Protein AF-A0A3D0XD85-F1 (afdb_monomer)

Secondary structure (DSSP, 8-state):
--EEEEE-TTSPPPPHHHHHHHHHT-TT-EEEEEEETTEEEEEEEE-SHHHHHHHHHHHHTTS-SSSS-EEEEE---SSS--SGGGSSPEE--S-HHHHH-SEEEESEEEEEES---S-PPTT--HHHHHHHHTGGGSPTTGGG-HHHHHHHHHHH-SEEEEEETTS-EEEES--EEETTEEESSSTTS-GGGS-EEEEEEEE-SEEEE-TT--EEE--TTSEEE-TT--EEEEETTTTEEEE-TT-EEEETTSSBP---TTT-EEEEEE-

Structure (mmCIF, N/CA/C/O backbone):
data_AF-A0A3D0XD85-F1
#
_entry.id   AF-A0A3D0XD85-F1
#
loop_
_atom_site.group_PDB
_atom_site.id
_atom_site.type_symbol
_atom_site.label_atom_id
_atom_site.label_alt_id
_atom_site.label_comp_id
_atom_site.label_asym_id
_atom_site.label_entity_id
_atom_site.label_seq_id
_atom_site.pdbx_PDB_ins_code
_atom_site.Cartn_x
_atom_site.Cartn_y
_atom_site.Cartn_z
_atom_site.occupancy
_atom_site.B_iso_or_equiv
_atom_site.auth_seq_id
_atom_site.auth_comp_id
_atom_site.auth_asym_id
_atom_site.auth_atom_id
_atom_site.pdbx_PDB_model_num
ATOM 1 N N . MET A 1 1 ? 8.236 3.829 -7.272 1.00 84.56 1 MET A N 1
ATOM 2 C CA . MET A 1 1 ? 6.903 4.108 -6.669 1.00 84.56 1 MET A CA 1
ATOM 3 C C . MET A 1 1 ? 6.771 3.294 -5.391 1.00 84.56 1 MET A C 1
ATOM 5 O O . MET A 1 1 ? 7.327 2.207 -5.374 1.00 84.56 1 MET A O 1
ATOM 9 N N . CYS A 1 2 ? 6.037 3.775 -4.378 1.00 94.69 2 CYS A N 1
ATOM 10 C CA . CYS A 1 2 ? 5.812 3.047 -3.118 1.00 94.69 2 CYS A CA 1
ATOM 11 C C . CYS A 1 2 ? 5.222 1.645 -3.346 1.00 94.69 2 CYS A C 1
ATOM 13 O O . CYS A 1 2 ? 4.691 1.357 -4.418 1.00 94.69 2 CYS A O 1
ATOM 15 N N . ILE A 1 3 ? 5.227 0.788 -2.325 1.00 97.94 3 ILE A N 1
ATOM 16 C CA . ILE A 1 3 ? 4.611 -0.544 -2.395 1.00 97.94 3 ILE A CA 1
ATOM 17 C C . ILE A 1 3 ? 3.576 -0.688 -1.286 1.00 97.94 3 ILE A C 1
ATOM 19 O O . ILE A 1 3 ? 3.898 -0.591 -0.105 1.00 97.94 3 ILE A O 1
ATOM 23 N N . ILE A 1 4 ? 2.326 -0.959 -1.661 1.00 98.75 4 ILE A N 1
ATOM 24 C CA . ILE A 1 4 ? 1.282 -1.439 -0.754 1.00 98.75 4 ILE A CA 1
ATOM 25 C C . ILE A 1 4 ? 1.226 -2.957 -0.870 1.00 98.75 4 ILE A C 1
ATOM 27 O O . ILE A 1 4 ? 1.052 -3.473 -1.973 1.00 98.75 4 ILE A O 1
ATOM 31 N N . VAL A 1 5 ? 1.284 -3.642 0.270 1.00 98.75 5 VAL A N 1
ATOM 32 C CA . VAL A 1 5 ? 1.059 -5.087 0.385 1.00 98.75 5 VAL A CA 1
ATOM 33 C C . VAL A 1 5 ? -0.170 -5.303 1.258 1.00 98.75 5 VAL A C 1
ATOM 35 O O . VAL A 1 5 ? -0.163 -4.954 2.437 1.00 98.75 5 VAL A O 1
ATOM 38 N N . ALA A 1 6 ? -1.245 -5.845 0.697 1.00 98.75 6 ALA A N 1
ATOM 39 C CA . ALA A 1 6 ? -2.523 -5.997 1.379 1.00 98.75 6 ALA A CA 1
ATOM 40 C C . ALA A 1 6 ? -2.955 -7.468 1.426 1.00 98.75 6 ALA A C 1
ATOM 42 O O . ALA A 1 6 ? -3.252 -8.093 0.408 1.00 98.75 6 ALA A O 1
ATOM 43 N N . LYS A 1 7 ? -3.021 -8.007 2.642 1.00 98.19 7 LYS A N 1
ATOM 44 C CA . LYS A 1 7 ? -3.315 -9.406 2.949 1.00 98.19 7 LYS A CA 1
ATOM 45 C C . LYS A 1 7 ? -4.662 -9.521 3.657 1.00 98.19 7 LYS A C 1
ATOM 47 O O . LYS A 1 7 ? -4.934 -8.795 4.615 1.00 98.19 7 LYS A O 1
ATOM 52 N N . ARG A 1 8 ? -5.508 -10.450 3.212 1.00 98.12 8 ARG A N 1
ATOM 53 C CA . ARG A 1 8 ? -6.774 -10.785 3.890 1.00 98.12 8 ARG A CA 1
ATOM 54 C C . ARG A 1 8 ? -6.548 -11.830 4.989 1.00 98.12 8 ARG A C 1
ATOM 56 O O . ARG A 1 8 ? -5.566 -12.567 4.951 1.00 98.12 8 ARG A O 1
ATOM 63 N N . SER A 1 9 ? -7.457 -11.890 5.958 1.00 97.69 9 SER A N 1
ATOM 64 C CA . SER A 1 9 ? -7.583 -13.025 6.884 1.00 97.69 9 SER A CA 1
ATOM 65 C C . SER A 1 9 ? -7.724 -14.353 6.115 1.00 97.69 9 SER A C 1
ATOM 67 O O . SER A 1 9 ? -8.326 -14.375 5.036 1.00 97.69 9 SER A O 1
ATOM 69 N N . GLY A 1 10 ? -7.114 -15.421 6.631 1.00 97.50 10 GLY A N 1
ATOM 70 C CA . GLY A 1 10 ? -7.034 -16.750 6.016 1.00 97.50 10 GLY A CA 1
ATOM 71 C C . GLY A 1 10 ? -5.947 -16.906 4.943 1.00 97.50 10 GLY A C 1
ATOM 72 O O . GLY A 1 10 ? -5.806 -17.982 4.371 1.00 97.50 10 GLY A O 1
ATOM 73 N N . ILE A 1 11 ? -5.183 -15.848 4.644 1.00 97.94 11 ILE A N 1
ATOM 74 C CA . ILE A 1 11 ? -4.045 -15.890 3.711 1.00 97.94 11 ILE A CA 1
ATOM 75 C C . ILE A 1 11 ? -2.740 -15.823 4.520 1.00 97.94 11 ILE A C 1
ATOM 77 O O . ILE A 1 11 ? -2.640 -14.951 5.392 1.00 97.94 11 ILE A O 1
ATOM 81 N N . PRO A 1 12 ? -1.742 -16.689 4.261 1.00 96.69 12 PRO A N 1
ATOM 82 C CA . PRO A 1 12 ? -0.429 -16.595 4.897 1.00 96.69 12 PRO A CA 1
ATOM 83 C C . PRO A 1 12 ? 0.247 -15.239 4.659 1.00 96.69 12 PRO A C 1
ATOM 85 O O . PRO A 1 12 ? -0.050 -14.532 3.694 1.00 96.69 12 PRO A O 1
ATOM 88 N N . MET A 1 13 ? 1.150 -14.850 5.559 1.00 96.62 13 MET A N 1
ATOM 89 C CA . MET A 1 13 ? 1.996 -13.673 5.337 1.00 96.62 13 MET A CA 1
ATOM 90 C C . MET A 1 13 ? 2.880 -13.877 4.096 1.00 96.62 13 MET A C 1
ATOM 92 O O . MET A 1 13 ? 3.285 -15.013 3.850 1.00 96.62 13 MET A O 1
ATOM 96 N N . PRO A 1 14 ? 3.215 -12.809 3.342 1.00 94.75 14 PRO A N 1
ATOM 97 C CA . PRO A 1 14 ? 4.294 -12.894 2.367 1.00 94.75 14 PRO A CA 1
ATOM 98 C C . PRO A 1 14 ? 5.579 -13.350 3.052 1.00 94.75 14 PRO A C 1
ATOM 100 O O . PRO A 1 14 ? 5.820 -13.005 4.216 1.00 94.75 14 PRO A O 1
ATOM 103 N N . ASP A 1 15 ? 6.414 -14.065 2.308 1.00 90.25 15 ASP A N 1
ATOM 104 C CA . ASP A 1 15 ? 7.710 -14.494 2.808 1.00 90.25 15 ASP A CA 1
ATOM 105 C C . ASP A 1 15 ? 8.563 -13.299 3.231 1.00 90.25 15 ASP A C 1
ATOM 107 O O . ASP A 1 15 ? 8.478 -12.191 2.690 1.00 90.25 15 ASP A O 1
ATOM 111 N N . ARG A 1 16 ? 9.436 -13.543 4.211 1.00 90.50 16 ARG A N 1
ATOM 112 C CA . ARG A 1 16 ? 10.372 -12.536 4.717 1.00 90.50 16 ARG A CA 1
ATOM 113 C C . ARG A 1 16 ? 11.190 -11.905 3.588 1.00 90.50 16 ARG A C 1
ATOM 115 O O . ARG A 1 16 ? 11.443 -10.708 3.642 1.00 90.50 16 ARG A O 1
ATOM 122 N N . THR A 1 17 ? 11.592 -12.695 2.593 1.00 89.06 17 THR A N 1
ATOM 123 C CA . THR A 1 17 ? 12.341 -12.238 1.414 1.00 89.06 17 THR A CA 1
ATOM 124 C C . THR A 1 17 ? 11.550 -11.210 0.614 1.00 89.06 17 THR A C 1
ATOM 126 O O . THR A 1 17 ? 12.067 -10.128 0.377 1.00 89.06 17 THR A O 1
ATOM 129 N N . ILE A 1 18 ? 10.273 -11.471 0.317 1.00 93.81 18 ILE A N 1
ATOM 130 C CA . ILE A 1 18 ? 9.382 -10.521 -0.371 1.00 93.81 18 ILE A CA 1
ATOM 131 C C . ILE A 1 18 ? 9.252 -9.221 0.427 1.00 93.81 18 ILE A C 1
ATOM 133 O O . ILE A 1 18 ? 9.348 -8.125 -0.125 1.00 93.81 18 ILE A O 1
ATOM 137 N N . LEU A 1 19 ? 9.037 -9.319 1.742 1.00 95.69 19 LEU A N 1
ATOM 138 C CA . LEU A 1 19 ? 8.929 -8.135 2.599 1.00 95.69 19 LEU A CA 1
ATOM 139 C C . LEU A 1 19 ? 10.241 -7.343 2.649 1.00 95.69 19 LEU A C 1
ATOM 141 O O . LEU A 1 19 ? 10.202 -6.113 2.658 1.00 95.69 19 LEU A O 1
ATOM 145 N N . TYR A 1 20 ? 11.380 -8.037 2.667 1.00 93.06 20 TYR A N 1
ATOM 146 C CA . TYR A 1 20 ? 12.702 -7.424 2.629 1.00 93.06 20 TYR A CA 1
ATOM 147 C C . TYR A 1 20 ? 12.932 -6.700 1.305 1.00 93.06 20 TYR A C 1
ATOM 149 O O . TYR A 1 20 ? 13.253 -5.519 1.321 1.00 93.06 20 TYR A O 1
ATOM 157 N N . THR A 1 21 ? 12.638 -7.342 0.175 1.00 91.69 21 THR A N 1
ATOM 158 C CA . THR A 1 21 ? 12.680 -6.720 -1.153 1.00 91.69 21 THR A CA 1
ATOM 159 C C . THR A 1 21 ? 11.809 -5.473 -1.226 1.00 91.69 21 THR A C 1
ATOM 161 O O . THR A 1 21 ? 12.246 -4.439 -1.729 1.00 91.69 21 THR A O 1
ATOM 164 N N . CYS A 1 22 ? 10.584 -5.529 -0.689 1.00 95.94 22 CYS A N 1
ATOM 165 C CA . CYS A 1 22 ? 9.721 -4.353 -0.655 1.00 95.94 22 CYS A CA 1
ATOM 166 C C . CYS A 1 22 ? 10.388 -3.182 0.078 1.00 95.94 22 CYS A C 1
ATOM 168 O O . CYS A 1 22 ? 10.254 -2.040 -0.360 1.00 95.94 22 CYS A O 1
ATOM 170 N N . PHE A 1 23 ? 11.080 -3.464 1.187 1.00 95.69 23 PHE A N 1
ATOM 171 C CA . PHE A 1 23 ? 11.788 -2.463 1.979 1.00 95.69 23 PHE A CA 1
ATO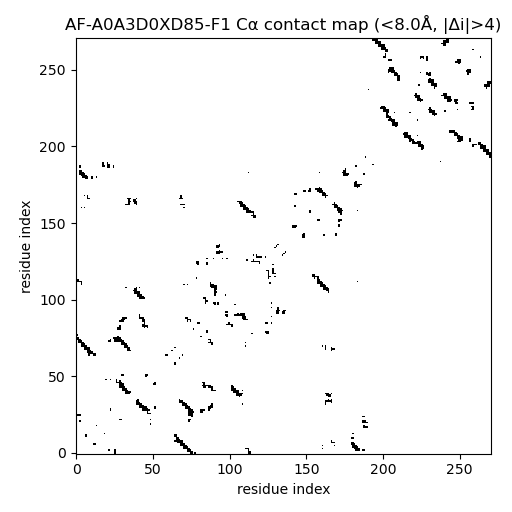M 172 C C . PHE A 1 23 ? 13.045 -1.948 1.272 1.00 95.69 23 PHE A C 1
ATOM 174 O O . PHE A 1 23 ? 13.229 -0.740 1.202 1.00 95.69 23 PHE A O 1
ATOM 181 N N . GLU A 1 24 ? 13.880 -2.825 0.717 1.00 93.06 24 GLU A N 1
ATOM 182 C CA . GLU A 1 24 ? 15.106 -2.444 -0.001 1.00 93.06 24 GLU A CA 1
ATOM 183 C C . GLU A 1 24 ? 14.797 -1.539 -1.197 1.00 93.06 24 GLU A C 1
ATOM 185 O O . GLU A 1 24 ? 15.413 -0.489 -1.360 1.00 93.06 24 GLU A O 1
ATOM 190 N N . ASN A 1 25 ? 13.759 -1.872 -1.970 1.00 90.94 25 ASN A N 1
ATOM 191 C CA . ASN A 1 25 ? 13.318 -1.045 -3.092 1.00 90.94 25 ASN A CA 1
ATOM 192 C C . ASN A 1 25 ? 12.693 0.290 -2.638 1.00 90.94 25 ASN A C 1
ATOM 194 O O . ASN A 1 25 ? 12.522 1.205 -3.444 1.00 90.94 25 ASN A O 1
ATOM 198 N N . ASN A 1 26 ? 12.264 0.397 -1.373 1.00 95.38 26 ASN A N 1
ATOM 199 C CA . ASN A 1 26 ? 11.535 1.545 -0.823 1.00 95.38 26 ASN A CA 1
ATOM 200 C C . ASN A 1 26 ? 11.982 1.839 0.628 1.00 95.38 26 ASN A C 1
ATOM 202 O O . ASN A 1 26 ? 11.206 1.629 1.572 1.00 95.38 26 ASN A O 1
ATOM 206 N N . PRO A 1 27 ? 13.226 2.326 0.816 1.00 94.12 27 PRO A N 1
ATOM 207 C CA . PRO A 1 27 ? 13.878 2.372 2.125 1.00 94.12 27 PRO A CA 1
ATOM 208 C C . PRO A 1 27 ? 13.525 3.620 2.953 1.00 94.12 27 PRO A C 1
ATOM 210 O O . PRO A 1 27 ? 13.942 3.735 4.104 1.00 94.12 27 PRO A O 1
ATOM 213 N N . ASP A 1 28 ? 12.726 4.555 2.422 1.00 96.44 28 ASP A N 1
ATOM 214 C CA . ASP A 1 28 ? 12.350 5.813 3.097 1.00 96.44 28 ASP A CA 1
ATOM 215 C C . ASP A 1 28 ? 11.296 5.635 4.208 1.00 96.44 28 ASP A C 1
ATOM 217 O O . ASP A 1 28 ? 10.771 6.609 4.767 1.00 96.44 28 ASP A O 1
ATOM 221 N N . GLY A 1 29 ? 10.980 4.385 4.533 1.00 97.62 29 GLY A N 1
ATOM 222 C CA . GLY A 1 29 ? 10.267 3.985 5.731 1.00 97.62 29 GLY A CA 1
ATOM 223 C C . GLY A 1 29 ? 9.069 3.089 5.453 1.00 97.62 29 GLY A C 1
ATOM 224 O O . GLY A 1 29 ? 8.440 3.131 4.396 1.00 97.62 29 GLY A O 1
ATOM 225 N N . ALA A 1 30 ? 8.707 2.294 6.452 1.00 98.69 30 ALA A N 1
ATOM 226 C CA . ALA A 1 30 ? 7.583 1.378 6.376 1.00 98.69 30 ALA A CA 1
ATOM 227 C C . ALA A 1 30 ? 6.519 1.655 7.445 1.00 98.69 30 ALA A C 1
ATOM 229 O O . ALA A 1 30 ? 6.728 2.349 8.452 1.00 98.69 30 ALA A O 1
ATOM 230 N N . GLY A 1 31 ? 5.351 1.063 7.236 1.00 98.75 31 GLY A N 1
ATOM 231 C CA . GLY A 1 31 ? 4.291 0.994 8.225 1.00 98.75 31 GLY A CA 1
ATOM 232 C C . GLY A 1 31 ? 3.320 -0.139 7.953 1.00 98.75 31 GLY A C 1
ATOM 233 O O . GLY A 1 31 ? 3.271 -0.705 6.864 1.00 98.75 31 GLY A O 1
ATOM 234 N N . VAL A 1 32 ? 2.535 -0.460 8.972 1.00 98.88 32 VAL A N 1
ATOM 235 C CA . VAL A 1 32 ? 1.561 -1.542 8.973 1.00 98.88 32 VAL A CA 1
ATOM 236 C C . VAL A 1 32 ? 0.272 -1.103 9.655 1.00 98.88 32 VAL A C 1
ATOM 238 O O . VAL A 1 32 ? 0.281 -0.386 10.661 1.00 98.88 32 VAL A O 1
ATOM 241 N N . MET A 1 33 ? -0.854 -1.554 9.115 1.00 98.81 33 MET A N 1
ATOM 242 C CA . MET A 1 33 ? -2.138 -1.533 9.796 1.00 98.81 33 MET A CA 1
ATOM 243 C C . MET A 1 33 ? -2.770 -2.915 9.808 1.00 98.81 33 MET A C 1
ATOM 245 O O . MET A 1 33 ? -2.679 -3.641 8.824 1.00 98.81 33 MET A O 1
ATOM 249 N N . TRP A 1 34 ? -3.432 -3.263 10.905 1.00 98.75 34 TRP A N 1
ATOM 250 C CA . TRP A 1 34 ? -4.115 -4.548 11.061 1.00 98.75 34 TRP A CA 1
ATOM 251 C C . TRP A 1 34 ? -5.438 -4.374 11.803 1.00 98.75 34 TRP A C 1
ATOM 253 O O . TRP A 1 34 ? -5.606 -3.422 12.578 1.00 98.75 34 TRP A O 1
ATOM 263 N N . ASN A 1 35 ? -6.391 -5.274 11.557 1.00 97.25 35 ASN A N 1
ATOM 264 C CA . ASN A 1 35 ? -7.644 -5.294 12.303 1.00 97.25 35 ASN A CA 1
ATOM 265 C C . ASN A 1 35 ? -7.499 -6.151 13.563 1.00 97.25 35 ASN A C 1
ATOM 267 O O . ASN A 1 35 ? -7.040 -7.283 13.516 1.00 97.25 35 ASN A O 1
ATOM 271 N N . GLU A 1 36 ? -7.923 -5.618 14.701 1.00 95.50 36 GLU A N 1
ATOM 272 C CA . GLU A 1 36 ? -7.952 -6.350 15.962 1.00 95.50 36 GLU A CA 1
ATOM 273 C C . GLU A 1 36 ? -8.960 -5.693 16.906 1.00 95.50 36 GLU A C 1
ATOM 275 O O . GLU A 1 36 ? -8.966 -4.469 17.078 1.00 95.50 36 GLU A O 1
ATOM 280 N N . SER A 1 37 ? -9.805 -6.507 17.544 1.00 92.56 37 SER A N 1
ATOM 281 C CA . SER A 1 37 ? -10.797 -6.053 18.530 1.00 92.56 37 SER A CA 1
ATOM 282 C C . SER A 1 37 ? -11.693 -4.920 18.010 1.00 92.56 37 SER A C 1
ATOM 284 O O . SER A 1 37 ? -11.871 -3.892 18.665 1.00 92.56 37 SER A O 1
ATOM 286 N N . ASN A 1 38 ? -12.247 -5.092 16.802 1.00 95.31 38 ASN A N 1
ATOM 287 C CA . ASN A 1 38 ? -13.119 -4.118 16.128 1.00 95.31 38 ASN A CA 1
ATOM 288 C C . ASN A 1 38 ? -12.496 -2.721 15.953 1.00 95.31 38 ASN A C 1
ATOM 290 O O . ASN A 1 38 ? -13.210 -1.705 15.902 1.00 95.31 38 ASN A O 1
ATOM 294 N N . LYS A 1 39 ? -11.165 -2.655 15.838 1.00 98.06 39 LYS A N 1
ATOM 295 C CA . LYS A 1 39 ? -10.393 -1.456 15.498 1.00 98.06 39 LYS A CA 1
ATOM 296 C C . LYS A 1 39 ? -9.304 -1.788 14.491 1.00 98.06 39 LYS A C 1
ATOM 298 O O . LYS A 1 39 ? -8.818 -2.909 14.427 1.00 98.06 39 LYS A O 1
ATOM 303 N N . VAL A 1 40 ? -8.910 -0.776 13.733 1.00 98.62 40 VAL A N 1
ATOM 304 C CA . VAL A 1 40 ? -7.686 -0.789 12.938 1.00 98.62 40 VAL A CA 1
ATOM 305 C C . VAL A 1 40 ? -6.596 -0.144 13.770 1.00 98.62 40 VAL A C 1
ATOM 307 O O . VAL A 1 40 ? -6.736 1.003 14.206 1.00 98.62 40 VAL A O 1
ATOM 310 N N . HIS A 1 41 ? -5.523 -0.881 14.000 1.00 98.81 41 HIS A N 1
ATOM 311 C CA . HIS A 1 41 ? -4.323 -0.379 14.652 1.00 98.81 41 HIS A CA 1
ATOM 312 C C . HIS A 1 41 ? -3.325 -0.016 13.568 1.00 98.81 41 HIS A C 1
ATOM 314 O O . HIS A 1 41 ? -3.212 -0.725 12.576 1.00 98.81 41 HIS A O 1
ATOM 320 N N . ILE A 1 42 ? -2.634 1.099 13.744 1.00 98.88 42 ILE A N 1
ATOM 321 C CA . ILE A 1 42 ? -1.617 1.610 12.831 1.00 98.88 42 ILE A CA 1
ATOM 322 C C . ILE A 1 42 ? -0.321 1.698 13.618 1.00 98.88 42 ILE A C 1
ATOM 324 O O . ILE A 1 42 ? -0.313 2.262 14.714 1.00 98.88 42 ILE A O 1
ATOM 328 N N . ARG A 1 43 ? 0.766 1.189 13.044 1.00 98.75 43 ARG A N 1
ATOM 329 C CA . ARG A 1 43 ? 2.139 1.472 13.465 1.00 98.75 43 ARG A CA 1
ATOM 330 C C . ARG A 1 43 ? 2.963 1.810 12.234 1.00 98.75 43 ARG A C 1
ATOM 332 O O . ARG A 1 43 ? 2.869 1.111 11.234 1.00 98.75 43 ARG A O 1
ATOM 339 N N . LYS A 1 44 ? 3.747 2.877 12.284 1.00 98.62 44 LYS A N 1
ATOM 340 C CA . LYS A 1 44 ? 4.485 3.368 11.117 1.00 98.62 44 LYS A CA 1
ATOM 341 C C . LYS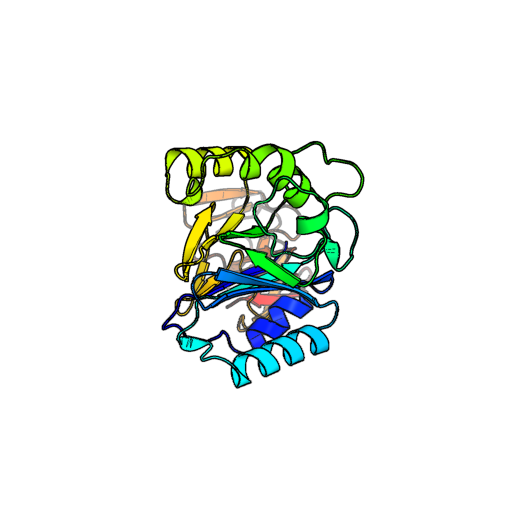 A 1 44 ? 5.719 4.166 11.504 1.00 98.62 44 LYS A C 1
ATOM 343 O O . LYS A 1 44 ? 5.892 4.512 12.672 1.00 98.62 44 LYS A O 1
ATOM 348 N N . GLY A 1 45 ? 6.514 4.512 10.497 1.00 98.06 45 GLY A N 1
ATOM 349 C CA . GLY A 1 45 ? 7.769 5.227 10.685 1.00 98.06 45 GLY A CA 1
ATOM 350 C C . GLY A 1 45 ? 8.913 4.289 11.048 1.00 98.06 45 GLY A C 1
ATOM 351 O O . GLY A 1 45 ? 9.815 4.687 11.777 1.00 98.06 45 GLY A O 1
ATOM 352 N N . PHE A 1 46 ? 8.846 3.041 10.578 1.00 98.38 46 PHE A N 1
ATOM 353 C CA . PHE A 1 46 ? 9.958 2.102 10.660 1.00 98.38 46 PHE A CA 1
ATOM 354 C C . PHE A 1 46 ? 10.979 2.501 9.599 1.00 98.38 46 PHE A C 1
ATOM 356 O O . PHE A 1 46 ? 10.774 2.220 8.422 1.00 98.38 46 PHE A O 1
ATOM 363 N N . MET A 1 47 ? 12.018 3.228 10.005 1.00 96.12 47 MET A N 1
ATOM 364 C CA . MET A 1 47 ? 12.996 3.816 9.078 1.00 96.12 47 MET A CA 1
ATOM 365 C C . MET A 1 47 ? 14.126 2.852 8.710 1.00 96.12 47 MET A C 1
ATOM 367 O O . MET A 1 47 ? 14.961 3.177 7.878 1.00 96.12 47 MET A O 1
ATOM 371 N N . THR A 1 48 ? 14.160 1.676 9.334 1.00 95.25 48 THR A N 1
ATOM 372 C CA . THR A 1 48 ? 15.108 0.606 9.033 1.00 95.25 48 THR A CA 1
ATOM 373 C C . THR A 1 48 ? 14.358 -0.714 8.888 1.00 95.25 48 THR A C 1
ATOM 375 O O . THR A 1 48 ? 13.305 -0.910 9.509 1.00 95.25 48 THR A O 1
ATOM 378 N N . TRP A 1 49 ? 14.913 -1.638 8.098 1.00 93.94 49 TRP A N 1
ATOM 379 C CA . TRP A 1 49 ? 14.372 -2.992 7.978 1.00 93.94 49 TRP A CA 1
ATOM 380 C C . TRP A 1 49 ? 14.277 -3.671 9.349 1.00 93.94 49 TRP A C 1
ATOM 382 O O . TRP A 1 49 ? 13.254 -4.265 9.672 1.00 93.94 49 TRP A O 1
ATOM 392 N N . LEU A 1 50 ? 15.312 -3.519 10.183 1.00 92.62 50 LEU A N 1
ATOM 393 C CA . LEU A 1 50 ? 15.367 -4.123 11.511 1.00 92.62 50 LEU A CA 1
ATOM 394 C C . LEU A 1 50 ? 14.214 -3.647 12.412 1.00 92.62 50 LEU A C 1
ATOM 396 O O . LEU A 1 50 ? 13.605 -4.460 13.106 1.00 92.62 50 LEU A O 1
ATOM 400 N N . ASP A 1 51 ? 13.869 -2.356 12.382 1.00 96.38 51 ASP A N 1
ATOM 401 C CA . ASP A 1 51 ? 12.732 -1.826 13.149 1.00 96.38 51 ASP A CA 1
ATOM 402 C C . ASP A 1 51 ? 11.398 -2.414 12.674 1.00 96.38 51 ASP A C 1
ATOM 404 O O . ASP A 1 51 ? 10.531 -2.758 13.487 1.00 96.38 51 ASP A O 1
ATOM 408 N N . PHE A 1 52 ? 11.230 -2.532 11.354 1.00 98.19 52 PHE A N 1
ATOM 409 C CA . PHE A 1 52 ? 10.039 -3.118 10.749 1.00 98.19 52 PHE A CA 1
ATOM 410 C C . PHE A 1 52 ? 9.922 -4.609 11.092 1.00 98.19 52 PHE A C 1
ATOM 412 O O . PHE A 1 52 ? 8.890 -5.044 11.608 1.00 98.19 52 PHE A O 1
ATOM 419 N N . GLU A 1 53 ? 10.991 -5.373 10.881 1.00 96.00 53 GLU A N 1
ATOM 420 C CA . GLU A 1 53 ? 11.072 -6.804 11.160 1.00 96.00 53 GLU A CA 1
ATOM 421 C C . GLU A 1 53 ? 10.804 -7.103 12.638 1.00 96.00 53 GLU A C 1
ATOM 423 O O . GLU A 1 53 ? 9.928 -7.906 12.961 1.00 96.00 53 GLU A O 1
ATOM 428 N N . ASN A 1 54 ? 11.466 -6.395 13.555 1.00 93.69 54 ASN A N 1
ATOM 429 C CA . ASN A 1 54 ? 11.237 -6.557 14.991 1.00 93.69 54 ASN A CA 1
ATOM 430 C C . ASN A 1 54 ? 9.787 -6.246 15.379 1.00 93.69 54 ASN A C 1
ATOM 432 O O . ASN A 1 54 ? 9.195 -6.928 16.222 1.00 93.69 54 ASN A O 1
ATOM 436 N N . SER A 1 55 ? 9.185 -5.230 14.756 1.00 97.56 55 SER A N 1
ATOM 437 C CA . SER A 1 55 ? 7.778 -4.898 14.965 1.00 97.56 55 SER A CA 1
ATOM 438 C C . SER A 1 55 ? 6.843 -6.010 14.488 1.00 97.56 55 SER A C 1
ATOM 440 O O . SER A 1 55 ? 5.889 -6.329 15.204 1.00 97.56 55 SER A O 1
ATOM 442 N N . MET A 1 56 ? 7.108 -6.600 13.320 1.00 97.75 56 MET A N 1
ATOM 443 C CA . MET A 1 56 ? 6.321 -7.704 12.766 1.00 97.75 56 MET A CA 1
ATOM 444 C C . MET A 1 56 ? 6.483 -8.988 13.585 1.00 97.75 56 MET A C 1
ATOM 446 O O . MET A 1 56 ? 5.472 -9.599 13.920 1.00 97.75 56 MET A O 1
ATOM 450 N N . ASN A 1 57 ? 7.700 -9.323 14.021 1.00 94.56 57 ASN A N 1
ATOM 451 C CA . ASN A 1 57 ? 7.974 -10.457 14.915 1.00 94.56 57 ASN A CA 1
ATOM 452 C C . ASN A 1 57 ? 7.279 -10.295 16.278 1.00 94.56 57 ASN A C 1
ATOM 454 O O . ASN A 1 57 ? 6.695 -11.225 16.830 1.00 94.56 57 ASN A O 1
ATOM 458 N N . THR A 1 58 ? 7.283 -9.078 16.827 1.00 97.06 58 THR A N 1
ATOM 459 C CA . THR A 1 58 ? 6.539 -8.782 18.062 1.00 97.06 58 THR A CA 1
ATOM 460 C C . THR A 1 58 ? 5.033 -8.946 17.855 1.00 97.06 58 THR A C 1
ATOM 462 O O . THR A 1 58 ? 4.328 -9.412 18.749 1.00 97.06 58 THR A O 1
ATOM 465 N N . LEU A 1 59 ? 4.521 -8.552 16.685 1.00 97.12 59 LEU A N 1
ATOM 466 C CA . LEU A 1 59 ? 3.109 -8.696 16.356 1.00 97.12 59 LEU A CA 1
ATOM 467 C C . LEU A 1 59 ? 2.724 -10.172 16.171 1.00 97.12 59 LEU A C 1
ATOM 469 O O . LEU A 1 59 ? 1.714 -10.580 16.737 1.00 97.12 59 LEU A O 1
ATOM 473 N N . SER A 1 60 ? 3.534 -10.974 15.473 1.00 96.44 60 SER A N 1
ATOM 474 C CA . SER A 1 60 ? 3.283 -12.409 15.255 1.00 96.44 60 SER A CA 1
ATOM 475 C C . SER A 1 60 ? 3.302 -13.226 16.542 1.00 96.44 60 SER A C 1
ATOM 477 O O . SER A 1 60 ? 2.551 -14.183 16.672 1.00 96.44 60 SER A O 1
ATOM 479 N N . ASN A 1 61 ? 4.104 -12.826 17.532 1.00 96.50 61 ASN A N 1
ATOM 480 C CA . ASN A 1 61 ? 4.104 -13.467 18.851 1.00 96.50 61 ASN A CA 1
ATOM 481 C C . ASN A 1 61 ? 2.842 -13.161 19.673 1.00 96.50 61 ASN A C 1
ATOM 483 O O . ASN A 1 61 ? 2.605 -13.785 20.706 1.00 96.50 61 ASN A O 1
ATOM 487 N N . ARG A 1 62 ? 2.052 -12.167 19.255 1.00 96.75 62 ARG A N 1
ATOM 488 C CA . ARG A 1 62 ? 0.890 -11.665 19.993 1.00 96.75 62 ARG A CA 1
ATOM 489 C C . ARG A 1 62 ? -0.436 -12.050 19.346 1.00 96.75 62 ARG A C 1
ATOM 491 O O . ARG A 1 62 ? -1.418 -12.210 20.065 1.00 96.75 62 ARG A O 1
ATOM 498 N N . ILE A 1 63 ? -0.481 -12.135 18.018 1.00 96.25 63 ILE A N 1
ATOM 499 C CA . ILE A 1 63 ? -1.687 -12.453 17.247 1.00 96.25 63 ILE A CA 1
ATOM 500 C C . ILE A 1 63 ? -1.364 -13.420 16.110 1.00 96.25 63 ILE A C 1
ATOM 502 O O . ILE A 1 63 ? -0.261 -13.402 15.566 1.00 96.25 63 ILE A O 1
ATOM 506 N N . ASP A 1 64 ? -2.361 -14.201 15.699 1.00 96.81 64 ASP A N 1
ATOM 507 C CA . ASP A 1 64 ? -2.269 -14.998 14.480 1.00 96.81 64 ASP A CA 1
ATOM 508 C C . ASP A 1 64 ? -2.349 -14.079 13.252 1.00 96.81 64 ASP A C 1
ATOM 510 O O . ASP A 1 64 ? -3.397 -13.505 12.932 1.00 96.81 64 ASP A O 1
ATOM 514 N N . LEU A 1 65 ? -1.213 -13.906 12.573 1.00 96.62 65 LEU A N 1
ATOM 515 C CA . LEU A 1 65 ? -1.133 -13.073 11.377 1.00 96.62 65 LEU A CA 1
ATOM 516 C C . LEU A 1 65 ? -1.867 -13.683 10.181 1.00 96.62 65 LEU A C 1
ATOM 518 O O . LEU A 1 65 ? -2.338 -12.922 9.338 1.00 96.62 65 LEU A O 1
ATOM 522 N N . THR A 1 66 ? -2.015 -15.007 10.098 1.00 97.12 66 THR A N 1
ATOM 523 C CA . THR A 1 66 ? -2.772 -15.663 9.020 1.00 97.12 66 THR A CA 1
ATOM 524 C C . THR A 1 66 ? -4.242 -15.279 9.122 1.00 97.12 66 THR A C 1
ATOM 526 O O . THR A 1 66 ? -4.827 -14.799 8.149 1.00 97.12 66 THR A O 1
ATOM 529 N N . GLU A 1 67 ? -4.796 -15.319 10.331 1.00 97.44 67 GLU A N 1
ATOM 530 C CA . GLU A 1 67 ? -6.200 -14.991 10.605 1.00 97.44 67 GLU A CA 1
ATOM 531 C C . GLU A 1 67 ? -6.484 -13.484 10.711 1.00 97.44 67 GLU A C 1
ATOM 533 O O . GLU A 1 67 ? -7.636 -13.064 10.841 1.00 97.44 67 GLU A O 1
ATOM 538 N N . THR A 1 68 ? -5.463 -12.638 10.577 1.00 97.75 68 THR A N 1
ATOM 539 C CA . THR A 1 68 ? -5.593 -11.178 10.649 1.00 97.75 68 THR A CA 1
ATOM 540 C C . THR A 1 68 ? -5.488 -10.539 9.263 1.00 97.75 68 THR A C 1
ATOM 542 O O . THR A 1 68 ? -4.552 -10.815 8.514 1.00 97.75 68 THR A O 1
ATOM 545 N N . SER A 1 69 ? -6.409 -9.636 8.903 1.00 98.12 69 SER A N 1
ATOM 546 C CA . SER A 1 69 ? -6.226 -8.785 7.719 1.00 98.12 69 SER A CA 1
ATOM 547 C C . SER A 1 69 ? -5.229 -7.672 8.032 1.00 98.12 69 SER A C 1
ATOM 549 O O . SER A 1 69 ? -5.327 -6.987 9.055 1.00 98.12 69 SER A O 1
ATOM 551 N N . LEU A 1 70 ? -4.276 -7.467 7.129 1.00 97.88 70 LEU A N 1
ATOM 552 C CA . LEU A 1 70 ? -3.126 -6.603 7.357 1.00 97.88 70 LEU A CA 1
ATOM 553 C C . LEU A 1 70 ? -2.737 -5.882 6.066 1.00 97.88 70 LEU A C 1
ATOM 555 O O . LEU A 1 70 ? -2.802 -6.448 4.976 1.00 97.88 70 LEU A O 1
ATOM 559 N N . VAL A 1 71 ? -2.347 -4.617 6.183 1.00 98.88 71 VAL A N 1
ATOM 560 C CA . VAL A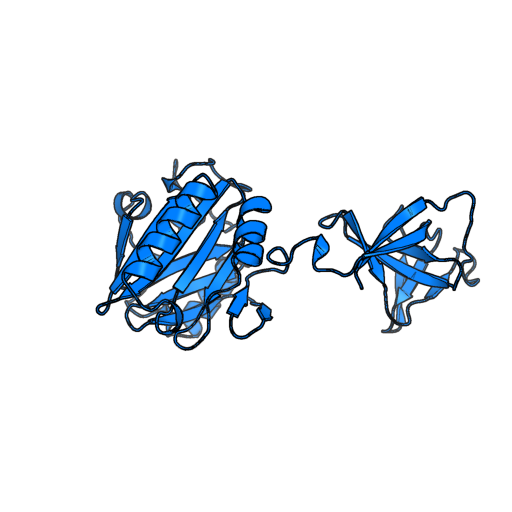 1 71 ? -1.843 -3.814 5.067 1.00 98.88 71 VAL A CA 1
ATOM 561 C C . VAL A 1 71 ? -0.526 -3.184 5.476 1.00 98.88 71 VAL A C 1
ATOM 563 O O . VAL A 1 71 ? -0.466 -2.459 6.468 1.00 98.88 71 VAL A O 1
ATOM 566 N N . MET A 1 72 ? 0.512 -3.453 4.700 1.00 98.81 72 MET A N 1
ATOM 567 C CA . MET A 1 72 ? 1.830 -2.846 4.824 1.00 98.81 72 MET A CA 1
ATOM 568 C C . MET A 1 72 ? 2.020 -1.822 3.717 1.00 98.81 72 MET A C 1
ATOM 570 O O . MET A 1 72 ? 1.436 -1.925 2.636 1.00 98.81 72 MET A O 1
ATOM 574 N N . HIS A 1 73 ? 2.831 -0.819 4.007 1.00 98.69 73 HIS A N 1
ATOM 575 C CA . HIS A 1 73 ? 3.268 0.153 3.029 1.00 98.69 73 HIS A CA 1
ATOM 576 C C . HIS A 1 73 ? 4.760 0.400 3.198 1.00 98.69 73 HIS A C 1
ATOM 578 O O . HIS A 1 73 ? 5.197 0.736 4.298 1.00 98.69 73 HIS A O 1
ATOM 584 N N . PHE A 1 74 ? 5.497 0.302 2.099 1.00 98.44 74 PHE A N 1
ATOM 585 C CA . PHE A 1 74 ? 6.917 0.614 1.996 1.00 98.44 74 PHE A CA 1
ATOM 586 C C . PHE A 1 74 ? 7.059 1.869 1.141 1.00 98.44 74 PHE A C 1
ATOM 588 O O . PHE A 1 74 ? 6.512 1.947 0.037 1.00 98.44 74 PHE A O 1
ATOM 595 N N . ARG A 1 75 ? 7.685 2.900 1.704 1.00 96.44 75 ARG A N 1
ATOM 596 C CA . ARG A 1 75 ? 7.711 4.247 1.143 1.00 96.44 75 ARG A CA 1
ATOM 597 C C . ARG A 1 75 ? 9.023 4.497 0.416 1.00 96.44 75 ARG A C 1
ATOM 599 O O . ARG A 1 75 ? 10.086 4.275 0.973 1.00 96.44 75 ARG A O 1
ATOM 606 N N . ILE A 1 76 ? 8.920 5.072 -0.774 1.00 91.81 76 ILE A N 1
ATOM 607 C CA . ILE A 1 76 ? 10.009 5.790 -1.432 1.00 91.81 76 ILE A CA 1
ATOM 608 C C . ILE A 1 76 ? 9.581 7.247 -1.587 1.00 91.81 76 ILE A C 1
ATOM 610 O O . ILE A 1 76 ? 8.468 7.547 -2.036 1.00 91.81 76 ILE A O 1
ATOM 614 N N . THR A 1 77 ? 10.410 8.175 -1.133 1.00 84.88 77 THR A N 1
ATOM 615 C CA . THR A 1 77 ? 10.088 9.598 -1.108 1.00 84.88 77 THR A CA 1
ATOM 616 C C . THR A 1 77 ? 10.260 10.177 -2.504 1.00 84.88 77 THR A C 1
ATOM 618 O O . THR A 1 77 ? 11.313 10.680 -2.867 1.00 84.88 77 THR A O 1
ATOM 621 N N . THR A 1 78 ? 9.187 10.150 -3.294 1.00 74.12 78 THR A N 1
ATOM 622 C CA . THR A 1 78 ? 9.108 10.930 -4.541 1.00 74.12 78 THR A CA 1
ATOM 623 C C . THR A 1 78 ? 8.618 12.355 -4.281 1.00 74.12 78 THR A C 1
ATOM 625 O O . THR A 1 78 ? 8.940 13.267 -5.032 1.00 74.12 78 THR A O 1
ATOM 628 N N . HIS A 1 79 ? 7.834 12.546 -3.211 1.00 71.12 79 HIS A N 1
ATOM 629 C CA . HIS A 1 79 ? 7.251 13.825 -2.810 1.00 71.12 79 HIS A CA 1
ATOM 630 C C . HIS A 1 79 ? 7.232 13.994 -1.282 1.00 71.12 79 HIS A C 1
ATOM 632 O O . HIS A 1 79 ? 6.960 13.061 -0.514 1.00 71.12 79 HIS A O 1
ATOM 638 N N . GLY A 1 80 ? 7.455 15.237 -0.845 1.00 75.81 80 GLY A N 1
ATOM 639 C CA . GLY A 1 80 ? 7.546 15.609 0.566 1.00 75.81 80 GLY A CA 1
ATOM 640 C C . GLY A 1 80 ? 8.867 15.186 1.211 1.00 75.81 80 GLY A C 1
ATOM 641 O O . GLY A 1 80 ? 9.804 14.776 0.544 1.00 75.81 80 GLY A O 1
ATOM 642 N N . GLU A 1 81 ? 8.946 15.301 2.533 1.00 85.31 81 GLU A N 1
ATOM 643 C CA . GLU A 1 81 ? 10.160 14.961 3.286 1.00 85.31 81 GLU A CA 1
ATOM 644 C C . GLU A 1 81 ? 10.202 13.468 3.657 1.00 85.31 81 GLU A C 1
ATOM 646 O O . GLU A 1 81 ? 9.166 12.882 4.024 1.00 85.31 81 GLU A O 1
ATOM 651 N N . THR A 1 82 ? 11.395 12.864 3.640 1.00 92.00 82 THR A N 1
ATOM 652 C CA . THR A 1 82 ? 11.669 11.556 4.261 1.00 92.00 82 THR A CA 1
ATOM 653 C C . THR A 1 82 ? 11.647 11.720 5.778 1.00 92.00 82 THR A C 1
ATOM 655 O O . THR A 1 82 ? 12.569 12.268 6.373 1.00 92.00 82 THR A O 1
ATOM 658 N N . ASN A 1 83 ? 10.557 11.292 6.421 1.00 93.62 83 ASN A N 1
ATOM 659 C CA . ASN A 1 83 ? 10.451 11.265 7.876 1.00 93.62 83 ASN A CA 1
ATOM 660 C C . ASN A 1 83 ? 9.389 10.247 8.343 1.00 93.62 83 ASN A C 1
ATOM 662 O O . ASN A 1 83 ? 8.452 9.939 7.591 1.00 93.62 83 ASN A O 1
ATOM 666 N N . PRO A 1 84 ? 9.466 9.789 9.608 1.00 96.62 84 PRO A N 1
ATOM 667 C CA . PRO A 1 84 ? 8.543 8.800 10.171 1.00 96.62 84 PRO A CA 1
ATOM 668 C C . PRO A 1 84 ? 7.063 9.204 10.091 1.00 96.62 84 PRO A C 1
ATOM 670 O O . PRO A 1 84 ? 6.173 8.379 9.875 1.00 96.62 84 PRO A O 1
ATOM 673 N N . HIS A 1 85 ? 6.768 10.495 10.244 1.00 96.88 85 HIS A N 1
ATOM 674 C CA . HIS A 1 85 ? 5.397 10.995 10.316 1.00 96.88 85 HIS A CA 1
ATOM 675 C C . HIS A 1 85 ? 4.688 11.019 8.961 1.00 96.88 85 HIS A C 1
ATOM 677 O O . HIS A 1 85 ? 3.453 11.031 8.925 1.00 96.88 85 HIS A O 1
ATOM 683 N N . ASN A 1 86 ? 5.448 11.020 7.870 1.00 95.50 86 ASN A N 1
ATOM 684 C CA . ASN A 1 86 ? 4.944 10.979 6.503 1.00 95.50 86 ASN A CA 1
ATOM 685 C C . ASN A 1 86 ? 4.799 9.548 5.964 1.00 95.50 86 ASN A C 1
ATOM 687 O O . ASN A 1 86 ? 4.228 9.378 4.892 1.00 95.50 86 ASN A O 1
ATOM 691 N N . CYS A 1 87 ? 5.245 8.532 6.707 1.00 97.69 87 CYS A N 1
ATOM 692 C CA . CYS A 1 87 ? 4.967 7.142 6.363 1.00 97.69 87 CYS A CA 1
ATOM 693 C C . CYS A 1 87 ? 3.459 6.856 6.447 1.00 97.69 87 CYS A C 1
ATOM 695 O O . CYS A 1 87 ? 2.757 7.375 7.325 1.00 97.69 87 CYS A O 1
ATOM 697 N N . HIS A 1 88 ? 2.963 6.015 5.546 1.00 98.19 88 HIS A N 1
ATOM 698 C CA . HIS A 1 88 ? 1.657 5.364 5.657 1.00 98.19 88 HIS A CA 1
ATOM 699 C C . HIS A 1 88 ? 1.766 4.168 6.618 1.00 98.19 88 HIS A C 1
ATOM 701 O O . HIS A 1 88 ? 2.882 3.737 6.918 1.00 98.19 88 HIS A O 1
ATOM 707 N N . PRO A 1 89 ? 0.650 3.601 7.107 1.00 98.62 89 PRO A N 1
ATOM 708 C CA . PRO A 1 89 ? -0.751 4.002 6.920 1.00 98.62 89 PRO A CA 1
ATOM 709 C C . PRO A 1 89 ? -1.153 5.278 7.673 1.00 98.62 89 PRO A C 1
ATOM 711 O O . PRO A 1 89 ? -0.495 5.705 8.623 1.00 98.62 89 PRO A O 1
ATOM 714 N N . PHE A 1 90 ? -2.289 5.864 7.290 1.00 98.75 90 PHE A N 1
ATOM 715 C CA . PHE A 1 90 ? -2.904 6.994 7.995 1.00 98.75 90 PHE A CA 1
ATOM 716 C C . PHE A 1 90 ? -4.339 6.681 8.443 1.00 98.75 90 PHE A C 1
ATOM 718 O O . PHE A 1 90 ? -5.056 5.960 7.748 1.00 98.75 90 PHE A O 1
ATOM 725 N N . PRO A 1 91 ? -4.815 7.242 9.571 1.00 98.62 91 PRO A N 1
ATOM 726 C CA . PRO A 1 91 ? -6.237 7.227 9.895 1.00 98.62 91 PRO A CA 1
ATOM 727 C C . PRO A 1 91 ? -7.008 8.235 9.031 1.00 98.62 91 PRO A C 1
ATOM 729 O O . PRO A 1 91 ? -6.491 9.300 8.700 1.00 98.62 91 PRO A O 1
ATOM 732 N N . ILE A 1 92 ? -8.286 7.971 8.745 1.00 98.25 92 ILE A N 1
ATOM 733 C CA . ILE A 1 92 ? -9.161 8.985 8.131 1.00 98.25 92 ILE A CA 1
ATOM 734 C C . ILE A 1 92 ? -9.592 10.001 9.197 1.00 98.25 92 ILE A C 1
ATOM 736 O O . ILE A 1 92 ? -10.464 9.725 10.022 1.00 98.25 92 ILE A O 1
ATOM 740 N N . SER A 1 93 ? -8.951 11.173 9.211 1.00 97.62 93 SER A N 1
ATOM 741 C CA . SER A 1 93 ? -9.139 12.198 10.242 1.00 97.62 93 SER A CA 1
ATOM 742 C C . SER A 1 93 ? -8.894 13.611 9.713 1.00 97.62 93 SER A C 1
ATOM 744 O O . SER A 1 93 ? -7.869 13.874 9.095 1.00 97.62 93 SER A O 1
ATOM 746 N N . GLY A 1 94 ? -9.783 14.550 10.055 1.00 96.94 94 GLY A N 1
ATOM 747 C CA . GLY A 1 94 ? -9.584 15.982 9.791 1.00 96.94 94 GLY A CA 1
ATOM 748 C C . GLY A 1 94 ? -8.605 16.663 10.758 1.00 96.94 94 GLY A C 1
ATOM 749 O O . GLY A 1 94 ? -8.218 17.809 10.551 1.00 96.94 94 GLY A O 1
ATOM 750 N N . LYS A 1 95 ? -8.186 15.977 11.831 1.00 97.62 95 LYS A N 1
ATOM 751 C CA . LYS A 1 95 ? -7.223 16.505 12.808 1.00 97.62 95 LYS A CA 1
ATOM 752 C C . LYS A 1 95 ? -5.793 16.153 12.398 1.00 97.62 95 LYS A C 1
ATOM 754 O O . LYS A 1 95 ? -5.430 14.978 12.414 1.00 97.62 95 LYS A O 1
ATOM 759 N N . ILE A 1 96 ? -4.981 17.174 12.115 1.00 96.56 96 ILE A N 1
ATOM 760 C CA . ILE A 1 96 ? -3.585 17.036 11.657 1.00 96.56 96 ILE A CA 1
ATOM 761 C C . ILE A 1 96 ? -2.734 16.184 12.607 1.00 96.56 96 ILE A C 1
ATOM 763 O O . ILE A 1 96 ? -1.999 15.310 12.153 1.00 96.56 96 ILE A O 1
ATOM 767 N N . HIS A 1 97 ? -2.851 16.393 13.921 1.00 96.88 97 HIS A N 1
ATOM 768 C CA . HIS A 1 97 ? -2.020 15.669 14.885 1.00 96.88 97 HIS A CA 1
ATOM 769 C C . HIS A 1 97 ? -2.262 14.151 14.859 1.00 96.88 97 HIS A C 1
ATOM 771 O O . HIS A 1 97 ? -1.306 13.407 15.030 1.00 96.88 97 HIS A O 1
ATOM 777 N N . HIS A 1 98 ? -3.480 13.676 14.549 1.00 98.31 98 HIS A N 1
ATOM 778 C CA . HIS A 1 98 ? -3.737 12.239 14.377 1.00 98.31 98 HIS A CA 1
ATOM 779 C C . HIS A 1 98 ? -2.918 11.645 13.217 1.00 98.31 98 HIS A C 1
ATOM 781 O O . HIS A 1 98 ? -2.420 10.530 13.313 1.00 98.31 98 HIS A O 1
ATOM 787 N N . LEU A 1 99 ? -2.750 12.392 12.119 1.00 97.75 99 LEU A N 1
ATOM 788 C CA . LEU A 1 99 ? -2.027 11.930 10.925 1.00 97.75 99 LEU A CA 1
ATOM 789 C C . LEU A 1 99 ? -0.509 11.856 11.138 1.00 97.75 99 LEU A C 1
ATOM 791 O O . LEU A 1 99 ? 0.184 11.130 10.419 1.00 97.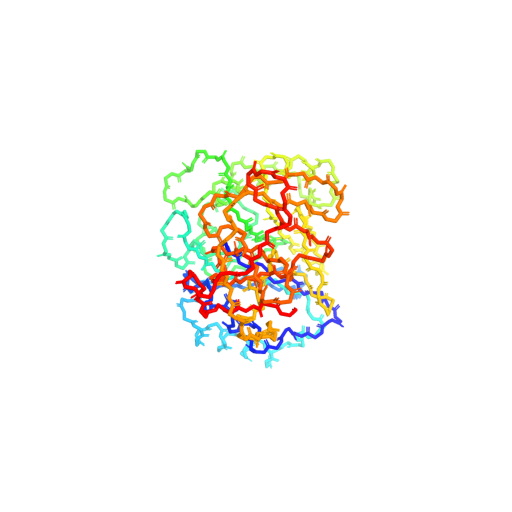75 99 LEU A O 1
ATOM 795 N N . LYS A 1 100 ? 0.011 12.599 12.119 1.00 96.69 100 LYS A N 1
ATOM 796 C CA . LYS A 1 100 ? 1.433 12.616 12.479 1.00 96.69 100 LYS A CA 1
ATOM 797 C C . LYS A 1 100 ? 1.793 11.567 13.541 1.00 96.69 100 LYS A C 1
ATOM 799 O O . LYS A 1 100 ? 2.975 11.327 13.754 1.00 96.69 100 LYS A O 1
ATOM 804 N N . GLN A 1 101 ? 0.829 10.907 14.185 1.00 98.31 101 GLN A N 1
ATOM 805 C CA . GLN A 1 101 ? 1.132 9.875 15.184 1.00 98.31 101 GLN A CA 1
ATOM 806 C C . GLN A 1 101 ? 1.724 8.615 14.542 1.00 98.31 101 GLN A C 1
ATOM 808 O O . GLN A 1 101 ? 1.236 8.145 13.518 1.00 98.31 101 GLN A O 1
ATOM 813 N N . LEU A 1 102 ? 2.770 8.063 15.166 1.00 98.50 102 LEU A N 1
ATOM 814 C CA . LEU A 1 102 ? 3.429 6.826 14.722 1.00 98.50 102 LEU A CA 1
ATOM 815 C C . LEU A 1 102 ? 2.664 5.564 15.135 1.00 98.50 102 LEU A C 1
ATOM 817 O O . LEU A 1 102 ? 2.834 4.513 14.528 1.00 98.50 102 LEU A O 1
ATOM 821 N N . SER A 1 103 ? 1.807 5.680 16.153 1.00 98.50 103 SER A N 1
ATOM 822 C CA . SER A 1 103 ? 0.894 4.637 16.612 1.00 98.50 103 SER A CA 1
ATOM 823 C C . SER A 1 103 ? -0.501 5.226 16.792 1.00 98.50 103 SER A C 1
ATOM 825 O O . SER A 1 103 ? -0.650 6.279 17.418 1.00 98.50 103 SER A O 1
ATOM 827 N N . PHE A 1 104 ? -1.522 4.585 16.223 1.00 98.56 104 PHE A N 1
ATOM 828 C CA . PHE A 1 104 ? -2.894 5.091 16.266 1.00 98.56 104 PHE A CA 1
ATOM 829 C C . PHE A 1 104 ? -3.932 3.970 16.197 1.00 98.56 104 PHE A C 1
ATOM 831 O O . PHE A 1 104 ? -3.711 2.952 15.547 1.00 98.56 104 PHE A O 1
ATOM 838 N N . LYS A 1 105 ? -5.102 4.173 16.816 1.00 98.50 105 LYS A N 1
ATOM 839 C CA . LYS A 1 105 ? -6.261 3.274 16.690 1.00 98.50 105 LYS A CA 1
ATOM 840 C C . LYS A 1 105 ? -7.423 4.012 16.039 1.00 98.50 105 LYS A C 1
ATOM 842 O O . LYS A 1 105 ? -7.825 5.078 16.494 1.00 98.50 105 LYS A O 1
ATOM 847 N N . THR A 1 106 ? -7.988 3.436 14.988 1.00 98.44 106 THR A N 1
ATOM 848 C CA . THR A 1 106 ? -9.042 4.050 14.169 1.00 98.44 106 THR A CA 1
ATOM 849 C C . THR A 1 106 ? -10.094 3.019 13.753 1.00 98.44 106 THR A C 1
ATOM 851 O O . THR A 1 106 ? -9.945 1.825 13.991 1.00 98.44 106 THR A O 1
ATOM 854 N N . ASN A 1 107 ? -11.197 3.475 13.159 1.00 98.06 107 ASN A N 1
ATOM 855 C CA . ASN A 1 107 ? -12.185 2.587 12.537 1.00 98.06 107 ASN A CA 1
ATOM 856 C C . ASN A 1 107 ? -11.837 2.245 11.081 1.00 98.06 107 ASN A C 1
ATOM 858 O O . ASN A 1 107 ? -12.363 1.280 10.540 1.00 98.06 107 ASN A O 1
ATOM 862 N N . VAL A 1 108 ? -11.014 3.071 10.437 1.00 98.50 108 VAL A N 1
ATOM 863 C CA . VAL A 1 108 ? -10.548 2.863 9.066 1.00 98.50 108 VAL A CA 1
ATOM 864 C C . VAL A 1 108 ? -9.170 3.499 8.904 1.00 98.50 108 VAL A C 1
ATOM 866 O O . VAL A 1 108 ? -8.952 4.640 9.337 1.00 98.50 108 VAL A O 1
ATOM 869 N N . GLY A 1 109 ? -8.250 2.737 8.324 1.00 98.62 109 GLY A N 1
ATOM 870 C CA . GLY A 1 109 ? -6.932 3.197 7.901 1.00 98.62 109 GLY A CA 1
ATOM 871 C C . GLY A 1 109 ? -6.814 3.185 6.378 1.00 98.62 109 GLY A C 1
ATOM 872 O O . GLY A 1 109 ? -7.592 2.510 5.702 1.00 98.62 109 GLY A O 1
ATOM 873 N N . VAL A 1 110 ? -5.864 3.951 5.846 1.00 98.81 110 VAL A N 1
ATOM 874 C CA . VAL A 1 110 ? -5.608 4.064 4.407 1.00 98.81 110 VAL A CA 1
ATOM 875 C C . VAL A 1 110 ? -4.112 4.071 4.095 1.00 98.81 110 VAL A C 1
ATOM 877 O O . VAL A 1 110 ? -3.323 4.718 4.791 1.00 98.81 110 VAL A O 1
ATOM 880 N N . CYS A 1 111 ? -3.751 3.386 3.014 1.00 98.44 111 CYS A N 1
ATOM 881 C CA . CYS A 1 111 ? -2.478 3.509 2.312 1.00 98.44 111 CYS A CA 1
ATOM 882 C C . CYS A 1 111 ? -2.719 4.060 0.905 1.00 98.44 111 CYS A C 1
ATOM 884 O O . CYS A 1 111 ? -3.763 3.797 0.306 1.00 98.44 111 CYS A O 1
ATOM 886 N N . HIS A 1 112 ? -1.747 4.794 0.374 1.00 97.69 112 HIS A N 1
ATOM 887 C CA . HIS A 1 112 ? -1.783 5.363 -0.970 1.00 97.69 112 HIS A CA 1
ATOM 888 C C . HIS A 1 112 ? -0.443 5.113 -1.657 1.00 97.69 112 HIS A C 1
ATOM 890 O O . HIS A 1 112 ? 0.592 5.191 -1.007 1.00 97.69 112 HIS A O 1
ATOM 896 N N . ASN A 1 113 ? -0.483 4.789 -2.947 1.00 96.12 113 ASN A N 1
ATOM 897 C CA . ASN A 1 113 ? 0.688 4.679 -3.803 1.00 96.12 113 ASN A CA 1
ATOM 898 C C . ASN A 1 113 ? 0.463 5.513 -5.066 1.00 96.12 113 ASN A C 1
ATOM 900 O O . ASN A 1 113 ? -0.429 5.211 -5.862 1.00 96.12 113 ASN A O 1
ATOM 904 N N . GLY A 1 114 ? 1.286 6.545 -5.231 1.00 92.25 114 GLY A N 1
ATOM 905 C CA . GLY A 1 114 ? 1.259 7.480 -6.346 1.00 92.25 114 GLY A CA 1
ATOM 906 C C . GLY A 1 114 ? 1.485 8.905 -5.857 1.00 92.25 114 GLY A C 1
ATOM 907 O O . GLY A 1 114 ? 2.033 9.115 -4.776 1.00 92.25 114 GLY A O 1
ATOM 908 N N . VAL A 1 115 ? 1.027 9.875 -6.642 1.00 92.56 115 VAL A N 1
ATOM 909 C CA . VAL A 1 115 ? 1.060 11.303 -6.306 1.00 92.56 115 VAL A CA 1
ATOM 910 C C . VAL A 1 115 ? -0.343 11.854 -6.495 1.00 92.56 115 VAL A C 1
ATOM 912 O O . VAL A 1 115 ? -0.946 11.645 -7.543 1.00 92.56 115 VAL A O 1
ATOM 915 N N . ILE A 1 116 ? -0.881 12.537 -5.488 1.00 94.19 116 ILE A N 1
ATOM 916 C CA . ILE A 1 116 ? -2.201 13.167 -5.588 1.00 94.19 116 ILE A CA 1
ATOM 917 C C . ILE A 1 116 ? -2.018 14.589 -6.136 1.00 94.19 116 ILE A C 1
ATOM 919 O O . ILE A 1 116 ? -1.298 15.376 -5.511 1.00 94.19 116 ILE A O 1
ATOM 923 N N . PRO A 1 117 ? -2.687 14.973 -7.240 1.00 93.38 117 PRO A N 1
ATOM 924 C CA . PRO A 1 117 ? -2.573 16.308 -7.829 1.00 93.38 117 PRO A CA 1
ATOM 925 C C . PRO A 1 117 ? -3.326 17.357 -6.989 1.00 93.38 117 PRO A C 1
ATOM 927 O O . PRO A 1 117 ? -4.388 17.858 -7.356 1.00 93.38 117 PRO A O 1
ATOM 930 N N . ILE A 1 118 ? -2.789 17.693 -5.813 1.00 93.88 118 ILE A N 1
ATOM 931 C CA . ILE A 1 118 ? -3.403 18.611 -4.849 1.00 93.88 118 ILE A CA 1
ATOM 932 C C . ILE A 1 118 ? -2.397 19.624 -4.305 1.00 93.88 118 ILE A C 1
ATOM 934 O O . ILE A 1 118 ? -1.256 19.308 -3.983 1.00 93.88 118 ILE A O 1
ATOM 938 N N . LYS A 1 119 ? -2.853 20.866 -4.096 1.00 94.31 119 LYS A N 1
ATOM 939 C CA . LYS A 1 119 ? -2.072 21.865 -3.358 1.00 94.31 119 LYS A CA 1
ATOM 940 C C . LYS A 1 119 ? -1.974 21.481 -1.877 1.00 94.31 119 LYS A C 1
ATOM 942 O O . LYS A 1 119 ? -2.945 21.648 -1.116 1.00 94.31 119 LYS A O 1
ATOM 947 N N . CYS A 1 120 ? -0.795 21.000 -1.486 1.00 94.38 120 CYS A N 1
ATOM 948 C CA . CYS A 1 120 ? -0.474 20.571 -0.128 1.00 94.38 120 CYS A CA 1
ATOM 949 C C . CYS A 1 120 ? -0.692 21.682 0.906 1.00 94.38 120 CYS A C 1
ATOM 951 O O . CYS A 1 120 ? -0.406 22.859 0.673 1.00 94.38 120 CYS A O 1
ATOM 953 N N . ILE A 1 121 ? -1.202 21.299 2.077 1.00 93.31 121 ILE A N 1
ATOM 954 C CA . ILE A 1 121 ? -1.116 22.140 3.275 1.00 93.31 121 ILE A CA 1
ATOM 955 C C . ILE A 1 121 ? 0.361 22.154 3.705 1.00 93.31 121 ILE A C 1
ATOM 957 O O . ILE A 1 121 ? 0.983 21.088 3.696 1.00 93.31 121 ILE A O 1
ATOM 961 N N . PRO A 1 122 ? 0.939 23.306 4.099 1.00 91.06 122 PRO A N 1
ATOM 962 C CA . PRO A 1 122 ? 2.329 23.358 4.544 1.00 91.06 122 PRO A CA 1
ATOM 963 C C . PRO A 1 122 ? 2.644 22.285 5.598 1.00 91.06 122 PRO A C 1
ATOM 965 O O . PRO A 1 122 ? 1.885 22.112 6.553 1.00 91.06 122 PRO A O 1
ATOM 968 N N . LYS A 1 123 ? 3.776 21.586 5.432 1.00 87.94 123 LYS A N 1
ATOM 969 C CA . LYS A 1 123 ? 4.269 20.497 6.307 1.00 87.94 123 LYS A CA 1
ATOM 970 C C . LYS A 1 123 ? 3.456 19.190 6.288 1.00 87.94 123 LYS A C 1
ATOM 972 O O . LYS A 1 123 ? 3.723 18.295 7.099 1.00 87.94 123 LYS A O 1
ATOM 977 N N . LEU A 1 124 ? 2.477 19.051 5.395 1.00 93.00 124 LEU A N 1
ATOM 978 C CA . LEU A 1 124 ? 1.759 17.797 5.159 1.00 93.00 124 LEU A CA 1
ATOM 979 C C . LEU A 1 124 ? 2.155 17.190 3.813 1.00 93.00 124 LEU A C 1
ATOM 981 O O . LEU A 1 124 ? 2.394 17.921 2.854 1.00 93.00 124 LEU A O 1
ATOM 985 N N . SER A 1 125 ? 2.167 15.857 3.737 1.00 94.06 125 SER A N 1
ATOM 986 C CA . SER A 1 125 ? 2.197 15.173 2.441 1.00 94.06 125 SER A CA 1
ATOM 987 C C . SER A 1 125 ? 0.900 15.417 1.661 1.00 94.06 125 SER A C 1
ATOM 989 O O . SER A 1 125 ? -0.112 15.883 2.206 1.00 94.06 125 SER A O 1
ATOM 991 N N . ASP A 1 126 ? 0.918 15.082 0.378 1.00 95.06 126 ASP A N 1
ATOM 992 C CA . ASP A 1 126 ? -0.249 15.080 -0.502 1.00 95.06 126 ASP A CA 1
ATOM 993 C C . ASP A 1 126 ? -1.372 14.181 0.048 1.00 95.06 126 ASP A C 1
ATOM 995 O O . ASP A 1 126 ? -2.503 14.641 0.201 1.00 95.06 126 ASP A O 1
ATOM 999 N N . THR A 1 127 ? -1.050 12.960 0.494 1.00 96.56 127 THR A N 1
ATOM 1000 C CA . THR A 1 127 ? -1.997 12.030 1.123 1.00 96.56 127 THR A CA 1
ATOM 1001 C C . THR A 1 127 ? -2.584 12.627 2.398 1.00 96.56 127 THR A C 1
ATOM 1003 O O . THR A 1 127 ? -3.799 12.612 2.587 1.00 96.56 127 THR A O 1
ATOM 1006 N N . GLN A 1 128 ? -1.750 13.182 3.286 1.00 97.50 128 GLN A N 1
ATOM 1007 C CA . GLN A 1 128 ? -2.233 13.817 4.517 1.00 97.50 128 GLN A CA 1
ATOM 1008 C C . GLN A 1 128 ? -3.159 14.993 4.198 1.00 97.50 128 GLN A C 1
ATOM 1010 O O . GLN A 1 128 ? -4.223 15.130 4.803 1.00 97.50 128 GLN A O 1
ATOM 1015 N N . THR A 1 129 ? -2.781 15.817 3.220 1.00 97.56 129 THR A N 1
ATOM 1016 C CA . THR A 1 129 ? -3.597 16.940 2.754 1.00 97.56 129 THR A CA 1
ATOM 1017 C C . THR A 1 129 ? -4.935 16.456 2.206 1.00 97.56 129 THR A C 1
ATOM 1019 O O . THR A 1 129 ? -5.975 17.012 2.563 1.00 97.56 129 THR A O 1
ATOM 1022 N N . TYR A 1 130 ? -4.923 15.412 1.380 1.00 98.25 130 TYR A N 1
ATOM 1023 C CA . TYR A 1 130 ? -6.120 14.827 0.791 1.00 98.25 130 TYR A CA 1
ATOM 1024 C C . TYR A 1 130 ? -7.030 14.208 1.857 1.00 98.25 130 TYR A C 1
ATOM 1026 O O . TYR A 1 130 ? -8.242 14.411 1.830 1.00 98.25 130 TYR A O 1
ATOM 1034 N N . ILE A 1 131 ? -6.477 13.554 2.882 1.00 98.50 131 ILE A N 1
ATOM 1035 C CA . ILE A 1 131 ? -7.275 13.054 4.008 1.00 98.50 131 ILE A CA 1
ATOM 1036 C C . ILE A 1 131 ? -7.983 14.204 4.731 1.00 98.50 131 ILE A C 1
ATOM 1038 O O . ILE A 1 131 ? -9.195 14.133 4.948 1.00 98.50 131 ILE A O 1
ATOM 1042 N N . VAL A 1 132 ? -7.256 15.269 5.085 1.00 98.25 132 VAL A N 1
ATOM 1043 C CA . VAL A 1 132 ? -7.828 16.410 5.817 1.00 98.25 132 VAL A CA 1
ATOM 1044 C C . VAL A 1 132 ? -8.887 17.119 4.979 1.00 98.25 132 VAL A C 1
ATOM 1046 O O . VAL A 1 132 ? -10.009 17.293 5.446 1.00 98.25 132 VAL A O 1
ATOM 1049 N N . LYS A 1 133 ? -8.554 17.508 3.745 1.00 97.75 133 LYS A N 1
ATOM 1050 C CA . LYS A 1 133 ? -9.436 18.319 2.892 1.00 97.75 133 LYS A CA 1
ATOM 1051 C C . LYS A 1 133 ? -10.581 17.525 2.273 1.00 97.75 133 LYS A C 1
ATOM 1053 O O . LYS A 1 133 ? -11.611 18.115 1.962 1.00 97.75 133 LYS A O 1
ATOM 1058 N N . ARG A 1 134 ? -10.398 16.218 2.063 1.00 97.31 134 ARG A N 1
ATOM 1059 C CA . ARG A 1 134 ? -11.325 15.391 1.289 1.00 97.31 134 ARG A CA 1
ATOM 1060 C C . ARG A 1 134 ? -11.861 14.209 2.075 1.00 97.31 134 ARG A C 1
ATOM 1062 O O . ARG A 1 134 ? -13.032 14.233 2.448 1.00 97.31 134 ARG A O 1
ATOM 1069 N N . LEU A 1 135 ? -11.038 13.200 2.365 1.00 98.12 135 LEU A N 1
ATOM 1070 C CA . LEU A 1 135 ? -11.553 11.927 2.891 1.00 98.12 135 LEU A CA 1
ATOM 1071 C C . LEU A 1 135 ? -12.275 12.083 4.234 1.00 98.12 135 LEU A C 1
ATOM 1073 O O . LEU A 1 135 ? -13.278 11.415 4.477 1.00 98.12 135 LEU A O 1
ATOM 1077 N N . SER A 1 136 ? -11.812 12.999 5.087 1.00 97.62 136 SER A N 1
ATOM 1078 C CA . SER A 1 136 ? -12.428 13.262 6.391 1.00 97.62 136 SER A CA 1
ATOM 1079 C C . SER A 1 136 ? -13.796 13.953 6.321 1.00 97.62 136 SER A C 1
ATOM 1081 O O . SER A 1 136 ? -14.522 13.951 7.315 1.00 97.62 136 SER A O 1
ATOM 1083 N N . THR A 1 137 ? -14.160 14.512 5.161 1.00 97.06 137 THR A N 1
ATOM 1084 C CA . THR A 1 137 ? -15.443 15.201 4.933 1.00 97.06 137 THR A CA 1
ATOM 1085 C C . THR A 1 137 ? -16.557 14.251 4.491 1.00 97.06 137 THR A C 1
ATOM 1087 O O . THR A 1 137 ? -17.738 14.584 4.600 1.00 97.06 137 THR A O 1
ATOM 1090 N N . PHE A 1 138 ? -16.206 13.053 4.010 1.00 97.06 138 PHE A N 1
ATOM 1091 C CA . PHE A 1 138 ? -17.188 12.058 3.601 1.00 97.06 138 PHE A CA 1
ATOM 1092 C C . PHE A 1 138 ? -17.918 11.437 4.800 1.00 97.06 138 PHE A C 1
ATOM 1094 O O . PHE A 1 138 ? -17.399 11.336 5.915 1.00 97.06 138 PHE A O 1
ATOM 1101 N N . LYS A 1 139 ? -19.141 10.950 4.554 1.00 95.94 139 LYS A N 1
ATOM 1102 C CA . LYS A 1 139 ? -19.908 10.195 5.554 1.00 95.94 139 LYS A CA 1
ATOM 1103 C C . LYS A 1 139 ? -19.156 8.925 5.963 1.00 95.94 139 LYS A C 1
ATOM 1105 O O . LYS A 1 139 ? -18.479 8.288 5.156 1.00 95.94 139 LYS A O 1
ATOM 1110 N N . LYS A 1 140 ? -19.316 8.513 7.225 1.00 94.56 140 LYS A N 1
ATOM 1111 C CA . LYS A 1 140 ? -18.760 7.243 7.720 1.00 94.56 140 LYS A CA 1
ATOM 1112 C C . LYS A 1 140 ? -19.185 6.089 6.804 1.00 94.56 140 LYS A C 1
ATOM 1114 O O . LYS A 1 140 ? -20.355 5.980 6.455 1.00 94.56 140 LYS A O 1
ATOM 1119 N N . GLY A 1 141 ? -18.230 5.233 6.441 1.00 95.31 141 GLY A N 1
ATOM 1120 C CA . GLY A 1 141 ? -18.472 4.100 5.545 1.00 95.31 141 GLY A CA 1
ATOM 1121 C C . GLY A 1 141 ? -18.491 4.446 4.053 1.00 95.31 141 GLY A C 1
ATOM 1122 O O . GLY A 1 141 ? -18.863 3.581 3.267 1.00 95.31 141 GLY A O 1
ATOM 1123 N N . PHE A 1 142 ? -18.076 5.654 3.639 1.00 98.00 142 PHE A N 1
ATOM 1124 C CA . PHE A 1 142 ? -18.014 6.044 2.219 1.00 98.00 142 PHE A CA 1
ATOM 1125 C C . PHE A 1 142 ? -17.237 5.055 1.345 1.00 98.00 142 PHE A C 1
ATOM 1127 O O . PHE A 1 142 ? -17.597 4.853 0.194 1.00 98.00 142 PHE A O 1
ATOM 1134 N N . TYR A 1 143 ? -16.222 4.390 1.900 1.00 96.94 143 TYR A N 1
ATOM 1135 C CA . TYR A 1 143 ? -15.409 3.398 1.197 1.00 96.94 143 TYR A CA 1
ATOM 1136 C C . TYR A 1 143 ? -16.188 2.128 0.803 1.00 96.94 143 TYR A C 1
ATOM 1138 O O . TYR A 1 143 ? -15.697 1.300 0.044 1.00 96.94 143 TYR A O 1
ATOM 1146 N N . LYS A 1 144 ? -17.426 1.971 1.296 1.00 97.06 144 LYS A N 1
ATOM 1147 C CA . LYS A 1 144 ? -18.381 0.929 0.882 1.00 97.06 144 LYS A CA 1
ATOM 1148 C C . LYS A 1 144 ? -19.288 1.391 -0.266 1.00 97.06 144 LYS A C 1
ATOM 1150 O O . LYS A 1 144 ? -20.012 0.578 -0.831 1.00 97.06 144 LYS A O 1
ATOM 1155 N N . ASN A 1 145 ? -19.288 2.684 -0.593 1.00 97.75 145 ASN A N 1
ATOM 1156 C CA . ASN A 1 145 ? -20.109 3.275 -1.642 1.00 97.75 145 ASN A CA 1
ATOM 1157 C C . ASN A 1 145 ? -19.299 3.402 -2.941 1.00 97.75 145 ASN A C 1
ATOM 1159 O O . ASN A 1 145 ? -18.322 4.147 -3.001 1.00 97.75 145 ASN A O 1
ATOM 1163 N N . LYS A 1 146 ? -19.744 2.710 -3.996 1.00 96.56 146 LYS A N 1
ATOM 1164 C CA . LYS A 1 146 ? -19.052 2.680 -5.292 1.00 96.56 146 LYS A CA 1
ATOM 1165 C C . LYS A 1 146 ? -18.912 4.067 -5.931 1.00 96.56 146 LYS A C 1
ATOM 1167 O O . LYS A 1 146 ? -17.858 4.369 -6.466 1.00 96.56 146 LYS A O 1
ATOM 1172 N N . ALA A 1 147 ? -19.925 4.929 -5.833 1.00 97.50 147 ALA A N 1
ATOM 1173 C CA . ALA A 1 147 ? -19.854 6.273 -6.406 1.00 97.50 147 ALA A CA 1
ATOM 1174 C C . ALA A 1 147 ? -18.800 7.141 -5.698 1.00 97.50 147 ALA A C 1
ATOM 1176 O O . ALA A 1 147 ? -18.038 7.836 -6.363 1.00 97.50 147 ALA A O 1
ATOM 1177 N N . CYS A 1 148 ? -18.701 7.054 -4.365 1.00 97.75 148 CYS A N 1
ATOM 1178 C CA . CYS A 1 148 ? -17.636 7.729 -3.618 1.00 97.75 148 CYS A CA 1
ATOM 1179 C C . CYS A 1 148 ? -16.248 7.197 -3.994 1.00 97.75 148 CYS A C 1
ATOM 1181 O O . CYS A 1 148 ? -15.332 7.990 -4.183 1.00 97.75 148 CYS A O 1
ATOM 1183 N N . MET A 1 149 ? -16.092 5.876 -4.117 1.00 97.94 149 MET A N 1
ATOM 1184 C CA . MET A 1 149 ? -14.814 5.255 -4.486 1.00 97.94 149 MET A CA 1
ATOM 1185 C C . MET A 1 149 ? -14.382 5.638 -5.905 1.00 97.94 149 MET A C 1
ATOM 1187 O O . MET A 1 149 ? -13.250 6.072 -6.081 1.00 97.94 149 MET A O 1
ATOM 1191 N N . ASN A 1 150 ? -15.300 5.604 -6.876 1.00 97.62 150 ASN A N 1
ATOM 1192 C CA . ASN A 1 150 ? -15.042 6.068 -8.240 1.00 97.62 150 ASN A CA 1
ATOM 1193 C C . ASN A 1 150 ? -14.682 7.557 -8.268 1.00 97.62 150 ASN A C 1
ATOM 1195 O O . ASN A 1 150 ? -13.812 7.975 -9.020 1.00 97.62 150 ASN A O 1
ATOM 1199 N N . GLN A 1 151 ? -15.348 8.392 -7.467 1.00 97.88 151 GLN A N 1
ATOM 1200 C CA . GLN A 1 151 ? -14.995 9.807 -7.387 1.00 97.88 151 GLN A CA 1
ATOM 1201 C C . GLN A 1 151 ? -13.562 9.997 -6.872 1.00 97.88 151 GLN A C 1
ATOM 1203 O O . GLN A 1 151 ? -12.810 10.774 -7.449 1.00 97.88 151 GLN A O 1
ATOM 1208 N N . ILE A 1 152 ? -13.182 9.281 -5.812 1.00 98.19 152 ILE A N 1
ATOM 1209 C CA . ILE A 1 152 ? -11.820 9.339 -5.271 1.00 98.19 152 ILE A CA 1
ATOM 1210 C C . ILE A 1 152 ? -10.814 8.860 -6.320 1.00 98.19 152 ILE A C 1
ATOM 1212 O O . ILE A 1 152 ? -9.801 9.519 -6.504 1.00 98.19 152 ILE A O 1
ATOM 1216 N N . GLU A 1 153 ? -11.105 7.778 -7.042 1.00 97.88 153 GLU A N 1
ATOM 1217 C CA . GLU A 1 153 ? -10.265 7.258 -8.128 1.00 97.88 153 GLU A CA 1
ATOM 1218 C C . GLU A 1 153 ? -9.934 8.319 -9.183 1.00 97.88 153 GLU A C 1
ATOM 1220 O O . GLU A 1 153 ? -8.761 8.544 -9.478 1.00 97.88 153 GLU A O 1
ATOM 1225 N N . HIS A 1 154 ? -10.945 9.041 -9.676 1.00 96.75 154 HIS A N 1
ATOM 1226 C CA . HIS A 1 154 ? -10.738 10.134 -10.631 1.00 96.75 154 HIS A CA 1
ATOM 1227 C C . HIS A 1 154 ? -9.954 11.310 -10.033 1.00 96.75 154 HIS A C 1
ATOM 1229 O O . HIS A 1 154 ? -9.218 11.976 -10.754 1.00 96.75 154 HIS A O 1
ATOM 1235 N N . GLU A 1 155 ? -10.119 11.592 -8.737 1.00 96.94 155 GLU A N 1
ATOM 1236 C CA . GLU A 1 155 ? -9.415 12.685 -8.054 1.00 96.94 155 GLU A CA 1
ATOM 1237 C C . GLU A 1 155 ? -7.930 12.366 -7.816 1.00 96.94 155 GLU A C 1
ATOM 1239 O O . GLU A 1 155 ? -7.098 13.270 -7.879 1.00 96.94 155 GLU A O 1
ATOM 1244 N N . ILE A 1 156 ? -7.593 11.108 -7.512 1.00 95.75 156 ILE A N 1
ATOM 1245 C CA . ILE A 1 156 ? -6.226 10.716 -7.142 1.00 95.75 156 ILE A CA 1
ATOM 1246 C C . ILE A 1 156 ? -5.415 10.148 -8.306 1.00 95.75 156 ILE A C 1
ATOM 1248 O O . ILE A 1 156 ? -4.192 10.136 -8.193 1.00 95.75 156 ILE A O 1
ATOM 1252 N N . GLN A 1 157 ? -6.071 9.620 -9.351 1.00 93.56 157 GLN A N 1
ATOM 1253 C CA . GLN A 1 157 ? -5.457 9.006 -10.542 1.00 93.56 157 GLN A CA 1
ATOM 1254 C C . GLN A 1 157 ? -4.302 8.041 -10.207 1.00 93.56 157 GLN A C 1
ATOM 1256 O O . GLN A 1 157 ? -3.247 8.034 -10.832 1.00 93.56 157 GLN A O 1
ATOM 1261 N N . SER A 1 158 ? -4.474 7.273 -9.133 1.00 94.69 158 SER A N 1
ATOM 1262 C CA . SER A 1 158 ? -3.448 6.433 -8.514 1.00 94.69 158 SER A CA 1
ATOM 1263 C C . SER A 1 158 ? -4.107 5.379 -7.617 1.00 94.69 158 SER A C 1
ATOM 1265 O O . SER A 1 158 ? -5.315 5.157 -7.709 1.00 94.69 158 SER A O 1
ATOM 1267 N N . LYS A 1 159 ? -3.339 4.696 -6.759 1.00 97.75 159 LYS A N 1
ATOM 1268 C CA . LYS A 1 159 ? -3.820 3.521 -6.019 1.00 97.75 159 LYS A CA 1
ATOM 1269 C C . LYS A 1 159 ? -4.041 3.818 -4.540 1.00 97.75 159 LYS A C 1
ATOM 1271 O O . LYS A 1 159 ? -3.196 4.433 -3.888 1.00 97.75 159 LYS A O 1
ATOM 1276 N N . MET A 1 160 ? -5.137 3.318 -3.969 1.00 98.50 160 MET A N 1
ATOM 1277 C CA . MET A 1 160 ? -5.377 3.338 -2.519 1.00 98.50 160 MET A CA 1
ATOM 1278 C C . MET A 1 160 ? -5.893 2.000 -2.005 1.00 98.50 160 MET A C 1
ATOM 1280 O O . MET A 1 160 ? -6.638 1.296 -2.680 1.00 98.50 160 MET A O 1
ATOM 1284 N N . CYS A 1 161 ? -5.537 1.688 -0.762 1.00 98.75 161 CYS A N 1
ATOM 1285 C CA . CYS A 1 161 ? -6.068 0.548 -0.027 1.00 98.75 161 CYS A CA 1
ATOM 1286 C C . CYS A 1 161 ? -6.589 1.009 1.334 1.00 98.75 161 CYS A C 1
ATOM 1288 O O . CYS A 1 161 ? -5.864 1.644 2.104 1.00 98.75 161 CYS A O 1
ATOM 1290 N N . PHE A 1 162 ? -7.838 0.669 1.636 1.00 98.81 162 PHE A N 1
ATOM 1291 C CA . PHE A 1 162 ? -8.474 0.906 2.925 1.00 98.81 162 PHE A CA 1
ATOM 1292 C C . PHE A 1 162 ? -8.635 -0.411 3.671 1.00 98.81 162 PHE A C 1
ATOM 1294 O O . PHE A 1 162 ? -9.096 -1.398 3.098 1.00 98.81 162 PHE A O 1
ATOM 1301 N N . LEU A 1 163 ? -8.344 -0.392 4.967 1.00 98.81 163 LEU A N 1
ATOM 1302 C CA . LEU A 1 163 ? -8.702 -1.456 5.900 1.00 98.81 163 LEU A CA 1
ATOM 1303 C C . LEU A 1 163 ? -9.734 -0.895 6.871 1.00 98.81 163 LEU A C 1
ATOM 1305 O O . LEU A 1 163 ? -9.479 0.131 7.508 1.00 98.81 163 LEU A O 1
ATOM 1309 N N . ASP A 1 164 ? -10.894 -1.541 6.972 1.00 98.50 164 ASP A N 1
ATOM 1310 C CA . ASP A 1 164 ? -11.894 -1.204 7.982 1.00 98.50 164 ASP A CA 1
ATOM 1311 C C . ASP A 1 164 ? -11.753 -2.061 9.245 1.00 98.50 164 ASP A C 1
ATOM 1313 O O . ASP A 1 164 ? -11.039 -3.064 9.301 1.00 98.50 164 ASP A O 1
ATOM 1317 N N . ASN A 1 165 ? -12.445 -1.644 10.297 1.00 97.56 165 ASN A N 1
ATOM 1318 C CA . ASN A 1 165 ? -12.374 -2.286 11.599 1.00 97.56 165 ASN A CA 1
ATOM 1319 C C . ASN A 1 165 ? -13.006 -3.683 11.673 1.00 97.56 165 ASN A C 1
ATOM 1321 O O . ASN A 1 165 ? -12.830 -4.348 12.691 1.00 97.56 165 ASN A O 1
ATOM 1325 N N . SER A 1 166 ? -13.716 -4.118 10.628 1.00 97.38 166 SER A N 1
ATOM 1326 C CA . SER A 1 166 ? -14.186 -5.499 10.483 1.00 97.38 166 SER A CA 1
ATOM 1327 C C . SER A 1 166 ? -13.146 -6.411 9.825 1.00 97.38 166 SER A C 1
ATOM 1329 O O . SER A 1 166 ? -13.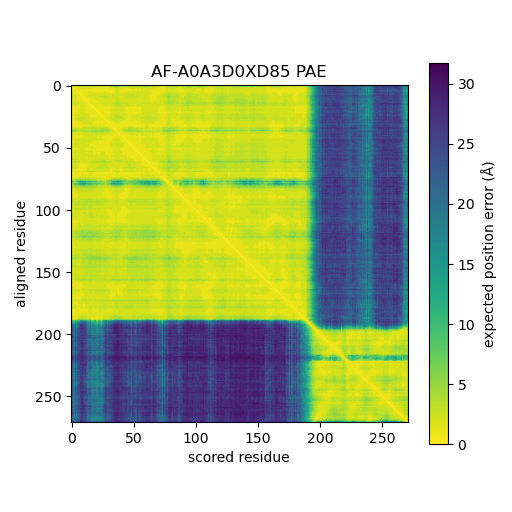375 -7.609 9.714 1.00 97.38 166 SER A O 1
ATOM 1331 N N . GLY A 1 167 ? -12.006 -5.861 9.391 1.00 97.69 167 GLY A N 1
ATOM 1332 C CA . GLY A 1 167 ? -10.983 -6.603 8.655 1.00 97.69 167 GLY A CA 1
ATOM 1333 C C . GLY A 1 167 ? -11.213 -6.636 7.147 1.00 97.69 167 GLY A C 1
ATOM 1334 O O . GLY A 1 167 ? -10.520 -7.374 6.443 1.00 97.69 167 GLY A O 1
ATOM 1335 N N . LYS A 1 168 ? -12.165 -5.854 6.621 1.00 98.38 168 LYS A N 1
ATOM 1336 C CA . LYS A 1 168 ? -12.450 -5.817 5.186 1.00 98.38 168 LYS A CA 1
ATOM 1337 C C . LYS A 1 168 ? -11.537 -4.820 4.476 1.00 98.38 168 LYS A C 1
ATOM 1339 O O . LYS A 1 168 ? -11.376 -3.682 4.919 1.00 98.38 168 LYS A O 1
ATOM 1344 N N . LEU A 1 169 ? -10.986 -5.266 3.348 1.00 98.69 169 LEU A N 1
ATOM 1345 C CA . LEU A 1 169 ? -10.167 -4.457 2.451 1.00 98.69 169 LEU A CA 1
ATOM 1346 C C . LEU A 1 169 ? -11.007 -3.855 1.320 1.00 98.69 169 LEU A C 1
ATOM 1348 O O . LEU A 1 169 ? -11.889 -4.523 0.773 1.00 98.69 169 LEU A O 1
ATOM 1352 N N . PHE A 1 170 ? -10.696 -2.615 0.955 1.00 98.69 170 PHE A N 1
ATOM 1353 C CA . PHE A 1 170 ? -11.283 -1.896 -0.176 1.00 98.69 170 PHE A CA 1
ATOM 1354 C C . PHE A 1 170 ? -10.171 -1.233 -0.982 1.00 98.69 170 PHE A C 1
ATOM 1356 O O . PHE A 1 170 ? -9.232 -0.695 -0.397 1.00 98.69 170 PHE A O 1
ATOM 1363 N N . PHE A 1 171 ? -10.291 -1.250 -2.304 1.00 98.56 171 PHE A N 1
ATOM 1364 C CA . PHE A 1 171 ? -9.226 -0.840 -3.216 1.00 98.56 171 PHE A CA 1
ATOM 1365 C C . PHE A 1 171 ? -9.724 0.240 -4.179 1.00 98.56 171 PHE A C 1
ATOM 1367 O O . PHE A 1 171 ? -10.912 0.279 -4.502 1.00 98.56 171 PHE A O 1
ATOM 1374 N N . ILE A 1 172 ? -8.806 1.107 -4.594 1.00 98.50 172 ILE A N 1
ATOM 1375 C CA . ILE A 1 172 ? -8.944 2.075 -5.687 1.00 98.50 172 ILE A CA 1
ATOM 1376 C C . ILE A 1 172 ? -7.741 1.884 -6.604 1.00 98.50 172 ILE A C 1
ATOM 1378 O O . ILE A 1 172 ? -6.621 1.787 -6.088 1.00 98.50 172 ILE A O 1
ATOM 1382 N N . GLY A 1 173 ? -7.971 1.867 -7.918 1.00 95.88 173 GLY A N 1
ATOM 1383 C CA . GLY A 1 173 ? -6.978 1.487 -8.913 1.00 95.88 173 GLY A CA 1
ATOM 1384 C C . GLY A 1 173 ? -6.683 -0.014 -8.924 1.00 95.88 173 GLY A C 1
ATOM 1385 O O . GLY A 1 173 ? -7.171 -0.784 -8.089 1.00 95.88 173 GLY A O 1
ATOM 1386 N N . ASP A 1 174 ? -5.852 -0.422 -9.876 1.00 93.81 174 ASP A N 1
ATOM 1387 C CA . ASP A 1 174 ? -5.548 -1.831 -10.103 1.00 93.81 174 ASP A CA 1
ATOM 1388 C C . ASP A 1 174 ? -4.515 -2.372 -9.114 1.00 93.81 174 ASP A C 1
ATOM 1390 O O . ASP A 1 174 ? -3.519 -1.723 -8.799 1.00 93.81 174 ASP A O 1
ATOM 1394 N N . PHE A 1 175 ? -4.741 -3.585 -8.619 1.00 97.19 175 PHE A N 1
ATOM 1395 C CA . PHE A 1 175 ? -3.806 -4.299 -7.753 1.00 97.19 175 PHE A CA 1
ATOM 1396 C C . PHE A 1 175 ? -3.502 -5.664 -8.353 1.00 97.19 175 PHE A C 1
ATOM 1398 O O . PHE A 1 175 ? -4.405 -6.384 -8.781 1.00 97.19 175 PHE A O 1
ATOM 1405 N N . ILE A 1 176 ? -2.230 -6.043 -8.311 1.00 96.75 176 ILE A N 1
ATOM 1406 C CA . ILE A 1 176 ? -1.770 -7.371 -8.701 1.00 96.75 176 ILE A CA 1
ATOM 1407 C C . ILE A 1 176 ? -2.148 -8.327 -7.581 1.00 96.75 176 ILE A C 1
ATOM 1409 O O . ILE A 1 176 ? -1.839 -8.067 -6.418 1.00 96.75 176 ILE A O 1
ATOM 1413 N N . LYS A 1 177 ? -2.815 -9.428 -7.917 1.00 97.06 177 LYS A N 1
ATOM 1414 C CA . LYS A 1 177 ? -3.114 -10.492 -6.962 1.00 97.06 177 LYS A CA 1
ATOM 1415 C C . LYS A 1 177 ? -2.143 -11.645 -7.185 1.00 97.06 177 LYS A C 1
ATOM 1417 O O . LYS A 1 177 ? -2.246 -12.325 -8.198 1.00 97.06 177 LYS A O 1
ATOM 1422 N N . ASP A 1 178 ? -1.273 -11.887 -6.215 1.00 92.75 178 ASP A N 1
ATOM 1423 C CA . ASP A 1 178 ? -0.314 -12.993 -6.224 1.00 92.75 178 ASP A CA 1
ATOM 1424 C C . ASP A 1 178 ? -0.418 -13.770 -4.905 1.00 92.75 178 ASP A C 1
ATOM 1426 O O . ASP A 1 178 ? -0.453 -13.176 -3.827 1.00 92.75 178 ASP A O 1
ATOM 1430 N N . ASN A 1 179 ? -0.587 -15.092 -4.989 1.00 93.00 179 ASN A N 1
ATOM 1431 C CA . ASN A 1 179 ? -0.805 -15.991 -3.847 1.00 93.00 179 ASN A CA 1
ATOM 1432 C C . ASN A 1 179 ? -1.889 -15.517 -2.853 1.00 93.00 179 ASN A C 1
ATOM 1434 O O . ASN A 1 179 ? -1.814 -15.725 -1.646 1.00 93.00 179 ASN A O 1
ATOM 1438 N N . GLY A 1 180 ? -2.933 -14.851 -3.363 1.00 95.31 180 GLY A N 1
ATOM 1439 C CA . GLY A 1 180 ? -4.029 -14.308 -2.548 1.00 95.31 180 GLY A CA 1
ATOM 1440 C C . GLY A 1 180 ? -3.736 -12.961 -1.873 1.00 95.31 180 GLY A C 1
ATOM 1441 O O . GLY A 1 180 ? -4.636 -12.400 -1.240 1.00 95.31 180 GLY A O 1
ATOM 1442 N N . ILE A 1 181 ? -2.530 -12.423 -2.047 1.00 98.38 181 ILE A N 1
ATOM 1443 C CA . ILE A 1 181 ? -2.059 -11.135 -1.533 1.00 98.38 181 ILE A CA 1
ATOM 1444 C C . ILE A 1 181 ? -2.145 -10.094 -2.649 1.00 98.38 181 ILE A C 1
ATOM 1446 O O . ILE A 1 181 ? -1.946 -10.403 -3.821 1.00 98.38 181 ILE A O 1
ATOM 1450 N N . PHE A 1 182 ? -2.495 -8.861 -2.294 1.00 98.62 182 PHE A N 1
ATOM 1451 C CA . PHE A 1 182 ? -2.646 -7.765 -3.245 1.00 98.62 182 PHE A CA 1
ATOM 1452 C C . PHE A 1 182 ? -1.458 -6.806 -3.156 1.00 98.62 182 PHE A C 1
ATOM 1454 O O . PHE A 1 182 ? -1.163 -6.295 -2.074 1.00 98.62 182 PHE A O 1
ATOM 1461 N N . TYR A 1 183 ? -0.836 -6.514 -4.295 1.00 98.38 183 TYR A N 1
ATOM 1462 C CA . TYR A 1 183 ? 0.319 -5.629 -4.433 1.00 98.38 183 TYR A CA 1
ATOM 1463 C C . TYR A 1 183 ? -0.008 -4.453 -5.357 1.00 98.38 183 TYR A C 1
ATOM 1465 O O . TYR A 1 183 ? -0.707 -4.613 -6.357 1.00 98.38 183 TYR A O 1
ATOM 1473 N N . SER A 1 184 ? 0.480 -3.253 -5.040 1.00 97.44 184 SER A N 1
ATOM 1474 C CA . SER A 1 184 ? 0.180 -2.055 -5.848 1.00 97.44 184 SER A CA 1
ATOM 1475 C C . SER A 1 184 ? 1.001 -1.911 -7.140 1.00 97.44 184 SER A C 1
ATOM 1477 O O . SER A 1 184 ? 0.699 -1.047 -7.963 1.00 97.44 184 SER A O 1
ATOM 1479 N N . ASN A 1 185 ? 2.077 -2.678 -7.294 1.00 93.56 185 ASN A N 1
ATOM 1480 C CA . ASN A 1 185 ? 2.985 -2.714 -8.450 1.00 93.56 185 ASN A CA 1
ATOM 1481 C C . ASN A 1 185 ? 3.855 -3.981 -8.359 1.00 93.56 185 ASN A C 1
ATOM 1483 O O . ASN A 1 185 ? 3.723 -4.720 -7.388 1.00 93.56 185 ASN A O 1
ATOM 1487 N N . TYR A 1 186 ? 4.702 -4.248 -9.358 1.00 90.56 186 TYR A N 1
ATOM 1488 C CA . TYR A 1 186 ? 5.525 -5.464 -9.431 1.00 90.56 186 TYR A CA 1
ATOM 1489 C C . TYR A 1 186 ? 6.828 -5.407 -8.625 1.00 90.56 186 TYR A C 1
ATOM 1491 O O . TYR A 1 186 ? 7.428 -6.448 -8.384 1.00 90.56 186 TYR A O 1
ATOM 1499 N N . SER A 1 187 ? 7.228 -4.238 -8.116 1.00 88.31 187 SER A N 1
ATOM 1500 C CA . SER A 1 187 ? 8.503 -4.047 -7.404 1.00 88.31 187 SER A CA 1
ATOM 1501 C C . SER A 1 187 ? 8.583 -4.717 -6.020 1.00 88.31 187 SER A C 1
ATOM 1503 O O . SER A 1 187 ? 9.510 -4.437 -5.264 1.00 88.31 187 SER A O 1
ATOM 1505 N N . TYR A 1 188 ? 7.603 -5.549 -5.642 1.00 89.94 188 TYR A N 1
ATOM 1506 C CA . TYR A 1 188 ? 7.715 -6.460 -4.492 1.00 89.94 188 TYR A CA 1
ATOM 1507 C C . TYR A 1 188 ? 8.483 -7.737 -4.833 1.00 89.94 188 TYR A C 1
ATOM 1509 O O . TYR A 1 188 ? 8.962 -8.411 -3.923 1.00 89.94 188 TYR A O 1
ATOM 1517 N N . LYS A 1 189 ? 8.561 -8.087 -6.120 1.00 83.81 189 LYS A N 1
ATOM 1518 C CA . LYS A 1 189 ? 9.397 -9.181 -6.596 1.00 83.81 189 LYS A CA 1
ATOM 1519 C C . LYS A 1 189 ? 10.842 -8.723 -6.558 1.00 83.81 189 LYS A C 1
ATOM 1521 O O . LYS A 1 189 ? 11.128 -7.566 -6.880 1.00 83.81 189 LYS A O 1
ATOM 1526 N N . SER A 1 190 ? 11.729 -9.602 -6.092 1.00 65.94 190 SER A N 1
ATOM 1527 C CA . SER A 1 190 ? 13.156 -9.329 -6.205 1.00 65.94 190 SER A CA 1
ATOM 1528 C C . SER A 1 190 ? 13.474 -9.145 -7.676 1.00 65.94 190 SER A C 1
ATOM 1530 O O . SER A 1 190 ? 12.853 -9.801 -8.510 1.00 65.94 190 SER A O 1
ATOM 1532 N N . TYR A 1 191 ? 14.457 -8.299 -7.969 1.00 49.59 191 TYR A N 1
ATOM 1533 C CA . TYR A 1 191 ? 15.121 -8.323 -9.262 1.00 49.59 191 TYR A CA 1
ATOM 1534 C C . TYR A 1 191 ? 15.421 -9.799 -9.593 1.00 49.59 191 TYR A C 1
ATOM 1536 O O . TYR A 1 191 ? 14.810 -10.377 -10.479 1.00 49.59 191 TYR A O 1
ATOM 1544 N N . PHE A 1 192 ? 16.155 -10.501 -8.725 1.00 45.84 192 PHE A N 1
ATOM 1545 C CA . PHE A 1 192 ? 16.519 -11.921 -8.876 1.00 45.84 192 PHE A CA 1
ATOM 1546 C C . PHE A 1 192 ? 15.372 -12.962 -8.885 1.00 45.84 192 PHE A C 1
ATOM 1548 O O . PHE A 1 192 ? 15.661 -14.146 -9.050 1.00 45.84 192 PHE A O 1
ATOM 1555 N N . ASP A 1 193 ? 14.106 -12.580 -8.658 1.00 45.06 193 ASP A N 1
ATOM 1556 C CA . ASP A 1 193 ? 12.961 -13.509 -8.775 1.00 45.06 193 ASP A CA 1
ATOM 1557 C C . ASP A 1 193 ? 12.430 -13.602 -10.212 1.00 45.06 193 ASP A C 1
ATOM 1559 O O . ASP A 1 193 ? 11.666 -14.515 -10.538 1.00 45.06 193 ASP A O 1
ATOM 1563 N N . PHE A 1 194 ? 12.839 -12.681 -11.083 1.00 44.59 194 PHE A N 1
ATOM 1564 C CA . PHE A 1 194 ? 12.863 -12.952 -12.506 1.00 44.59 194 PHE A CA 1
ATOM 1565 C C . PHE A 1 194 ? 14.046 -13.889 -12.723 1.00 44.59 194 PHE A C 1
ATOM 1567 O O . PHE A 1 194 ? 15.175 -13.568 -12.357 1.00 44.59 194 PHE A O 1
ATOM 1574 N N . GLY A 1 195 ? 13.806 -15.099 -13.225 1.00 45.47 195 GLY A N 1
ATOM 1575 C CA . GLY A 1 195 ? 14.920 -15.944 -13.632 1.00 45.47 195 GLY A CA 1
ATOM 1576 C C . GLY A 1 195 ? 15.638 -15.218 -14.757 1.00 45.47 195 GLY A C 1
ATOM 1577 O O . GLY A 1 195 ? 15.145 -15.251 -15.874 1.00 45.47 195 GLY A O 1
ATOM 1578 N N . TYR A 1 196 ? 16.723 -14.509 -14.465 1.00 52.88 196 TYR A N 1
ATOM 1579 C CA . TYR A 1 196 ? 17.451 -13.819 -15.514 1.00 52.88 196 TYR A CA 1
ATOM 1580 C C . TYR A 1 196 ? 18.309 -14.813 -16.267 1.00 52.88 196 TYR A C 1
ATOM 1582 O O . TYR A 1 196 ? 19.070 -15.574 -15.662 1.00 52.88 196 TYR A O 1
ATOM 1590 N N . ASP A 1 197 ? 18.195 -14.770 -17.584 1.00 72.00 197 ASP A N 1
ATOM 1591 C CA . ASP A 1 197 ? 19.259 -15.227 -18.456 1.00 72.00 197 ASP A CA 1
ATOM 1592 C C . ASP A 1 197 ? 20.062 -14.000 -18.905 1.00 72.00 197 ASP A C 1
ATOM 1594 O O . ASP A 1 197 ? 19.566 -12.871 -18.926 1.00 72.00 197 ASP A O 1
ATOM 1598 N N . ILE A 1 198 ? 21.339 -14.214 -19.193 1.00 81.06 198 ILE A N 1
ATOM 1599 C CA . ILE A 1 198 ? 22.187 -13.194 -19.798 1.00 81.06 198 ILE A CA 1
ATOM 1600 C C . ILE A 1 198 ? 22.151 -13.434 -21.301 1.00 81.06 198 ILE A C 1
ATOM 1602 O O . ILE A 1 198 ? 22.558 -14.504 -21.756 1.00 81.06 198 ILE A O 1
ATOM 1606 N N . GLU A 1 199 ? 21.702 -12.437 -22.055 1.00 89.12 199 GLU A N 1
ATOM 1607 C CA . GLU A 1 199 ? 21.664 -12.478 -23.515 1.00 89.12 199 GLU A CA 1
ATOM 1608 C C . GLU A 1 199 ? 22.645 -11.463 -24.103 1.00 89.12 199 GLU A C 1
ATOM 1610 O O . GLU A 1 199 ? 22.914 -10.401 -23.533 1.00 89.12 199 GLU A O 1
ATOM 1615 N N . TRP A 1 200 ? 23.175 -11.795 -25.278 1.00 91.56 200 TRP A N 1
ATOM 1616 C CA . TRP A 1 200 ? 23.873 -10.834 -26.122 1.00 91.56 200 TRP A CA 1
ATOM 1617 C C . TRP A 1 200 ? 22.848 -10.158 -27.018 1.00 91.56 200 TRP A C 1
ATOM 1619 O O . TRP A 1 200 ? 22.266 -10.797 -27.895 1.00 91.56 200 TRP A O 1
ATOM 1629 N N . LEU A 1 201 ? 22.621 -8.872 -26.776 1.00 93.75 201 LEU A N 1
A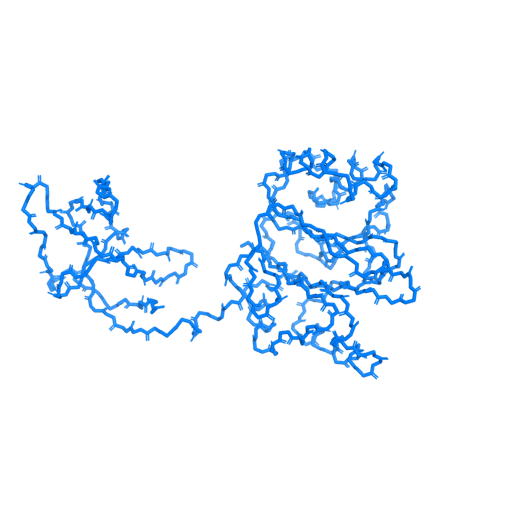TOM 1630 C CA . LEU A 1 201 ? 21.572 -8.094 -27.418 1.00 93.75 201 LEU A CA 1
ATOM 1631 C C . LEU A 1 201 ? 22.166 -6.872 -28.114 1.00 93.75 201 LEU A C 1
ATOM 1633 O O . LEU A 1 201 ? 22.997 -6.183 -27.525 1.00 93.75 201 LEU A O 1
ATOM 1637 N N . CYS A 1 202 ? 21.730 -6.578 -29.340 1.00 93.38 202 CYS A N 1
ATOM 1638 C CA . CYS A 1 202 ? 22.091 -5.341 -30.036 1.00 93.38 202 CYS A CA 1
ATOM 1639 C C . CYS A 1 202 ? 20.867 -4.423 -30.217 1.00 93.38 202 CYS A C 1
ATOM 1641 O O . CYS A 1 202 ? 19.757 -4.930 -30.422 1.00 93.38 202 CYS A O 1
ATOM 1643 N N . PRO A 1 203 ? 21.043 -3.090 -30.170 1.00 94.44 203 PRO A N 1
ATOM 1644 C CA . PRO A 1 203 ? 19.979 -2.134 -30.470 1.00 94.44 203 PRO A CA 1
ATOM 1645 C C . PRO A 1 203 ? 19.406 -2.319 -31.875 1.00 94.44 203 PRO A C 1
ATOM 1647 O O . PRO A 1 203 ? 20.136 -2.547 -32.842 1.00 94.44 203 PRO A O 1
ATOM 1650 N N . VAL A 1 204 ? 18.086 -2.208 -31.999 1.00 93.81 204 VAL A N 1
ATOM 1651 C CA . VAL A 1 204 ? 17.403 -2.243 -33.294 1.00 93.81 204 VAL A CA 1
ATOM 1652 C C . VAL A 1 204 ? 17.457 -0.854 -33.929 1.00 93.81 204 VAL A C 1
ATOM 1654 O O . VAL A 1 204 ? 16.755 0.060 -33.504 1.00 93.81 204 VAL A O 1
ATOM 1657 N N . GLU A 1 205 ? 18.232 -0.700 -35.002 1.00 92.00 205 GLU A N 1
ATOM 1658 C CA . GLU A 1 205 ? 18.235 0.509 -35.840 1.00 92.00 205 GLU A CA 1
ATOM 1659 C C . GLU A 1 205 ? 17.131 0.429 -36.912 1.00 92.00 205 GLU A C 1
ATOM 1661 O O . GLU A 1 205 ? 17.336 -0.006 -38.055 1.00 92.00 205 GLU A O 1
ATOM 1666 N N . GLY A 1 206 ? 15.909 0.795 -36.525 1.00 92.62 206 GLY A N 1
ATOM 1667 C CA . GLY A 1 206 ? 14.746 0.681 -37.396 1.00 92.62 206 GLY A CA 1
ATOM 1668 C C . GLY A 1 206 ? 13.429 0.743 -36.640 1.00 92.62 206 GLY A C 1
ATOM 1669 O O . GLY A 1 206 ? 13.118 1.735 -35.988 1.00 92.62 206 GLY A O 1
ATOM 1670 N N . TYR A 1 207 ? 12.629 -0.305 -36.772 1.00 94.25 207 TYR A N 1
ATOM 1671 C CA . TYR A 1 207 ? 1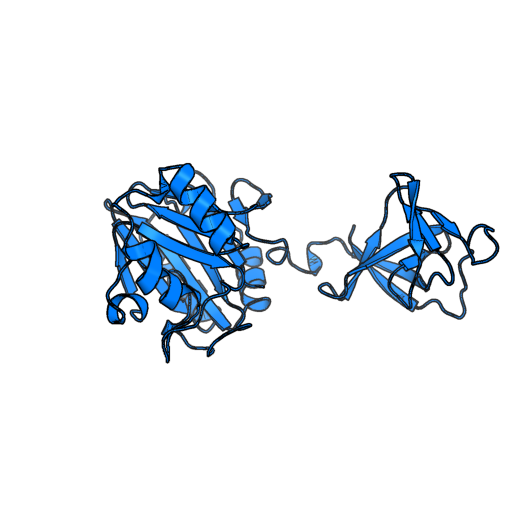1.344 -0.434 -36.095 1.00 94.25 207 TYR A CA 1
ATOM 1672 C C . TYR A 1 207 ? 11.059 -1.895 -35.764 1.00 94.25 207 TYR A C 1
ATOM 1674 O O . TYR A 1 207 ? 11.610 -2.811 -36.383 1.00 94.25 207 TYR A O 1
ATOM 1682 N N . ILE A 1 208 ? 10.151 -2.116 -34.823 1.00 96.12 208 ILE A N 1
ATOM 1683 C CA . ILE A 1 208 ? 9.578 -3.433 -34.566 1.00 96.12 208 ILE A CA 1
ATOM 1684 C C . ILE A 1 208 ? 8.107 -3.460 -34.978 1.00 96.12 208 ILE A C 1
ATOM 1686 O O . ILE A 1 208 ? 7.441 -2.429 -35.062 1.00 96.12 208 ILE A O 1
ATOM 1690 N N . ILE A 1 209 ? 7.604 -4.657 -35.242 1.00 95.50 209 ILE A N 1
ATOM 1691 C CA . ILE A 1 209 ? 6.178 -4.952 -35.312 1.00 95.50 209 ILE A CA 1
ATOM 1692 C C . ILE A 1 209 ? 5.879 -5.903 -34.158 1.00 95.50 209 ILE A C 1
ATOM 1694 O O . ILE A 1 209 ? 6.502 -6.966 -34.085 1.00 95.50 209 ILE A O 1
ATOM 1698 N N . ASP A 1 210 ? 4.975 -5.519 -33.263 1.00 93.00 210 ASP A N 1
ATOM 1699 C CA . ASP A 1 210 ? 4.589 -6.338 -32.111 1.00 93.00 210 ASP A CA 1
ATOM 1700 C C . ASP A 1 210 ? 3.635 -7.491 -32.489 1.00 93.00 210 ASP A C 1
ATOM 1702 O O . ASP A 1 210 ? 3.313 -7.719 -33.660 1.00 93.00 210 ASP A O 1
ATOM 1706 N N . SER A 1 211 ? 3.189 -8.250 -31.487 1.00 90.62 211 SER A N 1
ATOM 1707 C CA . SER A 1 211 ? 2.272 -9.382 -31.669 1.00 90.62 211 SER A CA 1
ATOM 1708 C C . SER A 1 211 ? 0.881 -8.988 -32.174 1.00 90.62 211 SER A C 1
ATOM 1710 O O . SER A 1 211 ? 0.214 -9.816 -32.800 1.00 90.62 211 SER A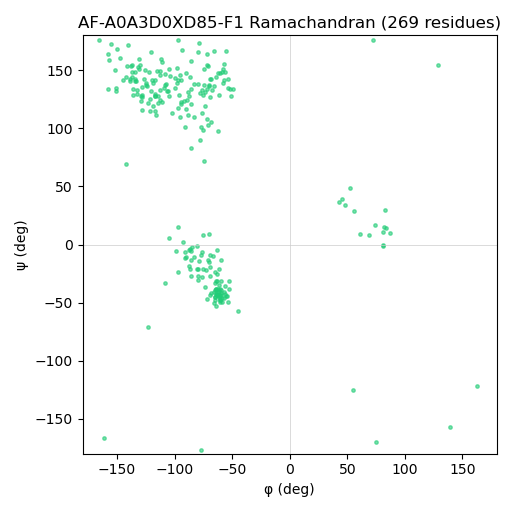 O 1
ATOM 1712 N N . ASP A 1 212 ? 0.465 -7.740 -31.956 1.00 91.88 212 ASP A N 1
ATOM 1713 C CA . ASP A 1 212 ? -0.800 -7.178 -32.435 1.00 91.88 212 ASP A CA 1
ATOM 1714 C C . ASP A 1 212 ? -0.675 -6.587 -33.853 1.00 91.88 212 ASP A C 1
ATOM 1716 O O . ASP A 1 212 ? -1.673 -6.201 -34.470 1.00 91.88 212 ASP A O 1
ATOM 1720 N N . GLY A 1 213 ? 0.538 -6.557 -34.415 1.00 90.44 213 GLY A N 1
ATOM 1721 C CA . GLY A 1 213 ? 0.820 -6.015 -35.740 1.00 90.44 213 GLY A CA 1
ATOM 1722 C C . GLY A 1 213 ? 1.019 -4.498 -35.755 1.00 90.44 213 GLY A C 1
ATOM 1723 O O . GLY A 1 213 ? 0.983 -3.898 -36.833 1.00 90.44 213 GLY A O 1
ATOM 1724 N N . LEU A 1 214 ? 1.210 -3.870 -34.592 1.00 92.81 214 LEU A N 1
ATOM 1725 C CA . LEU A 1 214 ? 1.486 -2.442 -34.480 1.00 92.81 214 LEU A CA 1
ATOM 1726 C C . LEU A 1 214 ? 2.975 -2.173 -34.689 1.00 92.81 214 LEU A C 1
ATOM 1728 O O . LEU A 1 214 ? 3.835 -2.902 -34.197 1.00 92.81 214 LEU A O 1
ATOM 1732 N N . LEU A 1 215 ? 3.263 -1.113 -35.444 1.00 94.06 215 LEU A N 1
ATOM 1733 C CA . LEU A 1 215 ? 4.621 -0.659 -35.716 1.00 94.06 215 LEU A CA 1
ATOM 1734 C C . LEU A 1 21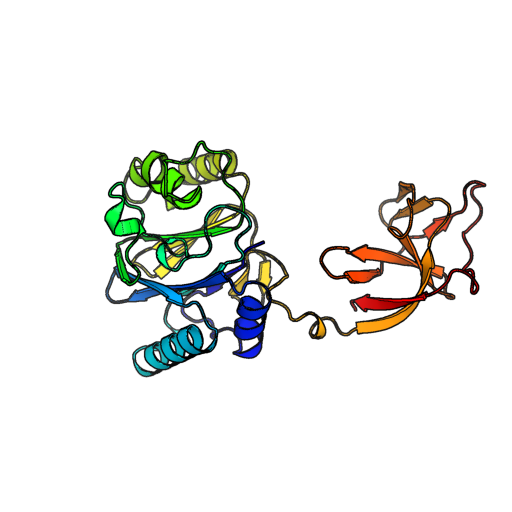5 ? 5.072 0.305 -34.620 1.00 94.06 215 LEU A C 1
ATOM 1736 O O . LEU A 1 215 ? 4.406 1.314 -34.383 1.00 94.06 215 LEU A O 1
ATOM 1740 N N . HIS A 1 216 ? 6.236 0.027 -34.039 1.00 91.38 216 HIS A N 1
ATOM 1741 C CA . HIS A 1 216 ? 6.912 0.897 -33.079 1.00 91.38 216 HIS A CA 1
ATOM 1742 C C . HIS A 1 216 ? 8.270 1.295 -33.647 1.00 91.38 216 HIS A C 1
ATOM 1744 O O . HIS A 1 216 ? 9.093 0.430 -33.952 1.00 91.38 216 HIS A O 1
ATOM 1750 N N . GLU A 1 217 ? 8.495 2.594 -33.843 1.00 89.69 217 GLU A N 1
ATOM 1751 C CA . GLU A 1 217 ? 9.822 3.092 -34.213 1.00 89.69 217 GLU A CA 1
ATOM 1752 C C . GLU A 1 217 ? 10.788 2.857 -33.052 1.00 89.69 217 GLU A C 1
ATOM 1754 O O . GLU A 1 217 ? 10.440 3.094 -31.899 1.00 89.69 217 GLU A O 1
ATOM 1759 N N . SER A 1 218 ? 11.990 2.377 -33.361 1.00 81.50 218 SER A N 1
ATOM 1760 C CA . SER A 1 218 ? 13.017 2.140 -32.355 1.00 81.50 218 SER A CA 1
ATOM 1761 C C . SER A 1 218 ? 13.899 3.373 -32.214 1.00 81.50 218 SER A C 1
ATOM 1763 O O . SER A 1 218 ? 14.481 3.835 -33.200 1.00 81.50 218 SER A O 1
ATOM 1765 N N . CYS A 1 219 ? 13.998 3.901 -30.993 1.00 70.69 219 CYS A N 1
ATOM 1766 C CA . CYS A 1 219 ? 14.948 4.950 -30.637 1.00 70.69 219 CYS A CA 1
ATOM 1767 C C . CYS A 1 219 ? 15.963 4.409 -29.618 1.00 70.69 219 CYS A C 1
ATOM 1769 O O . CYS A 1 219 ? 15.590 3.896 -28.566 1.00 70.69 219 CYS A O 1
ATOM 1771 N N . ASP A 1 220 ? 17.256 4.570 -29.906 1.00 66.00 220 ASP A N 1
ATOM 1772 C CA . ASP A 1 220 ? 18.355 4.182 -29.013 1.00 66.00 220 ASP A CA 1
ATOM 1773 C C . ASP A 1 220 ? 18.305 2.698 -28.581 1.00 66.00 220 ASP A C 1
ATOM 1775 O O . ASP A 1 220 ? 18.296 1.809 -29.428 1.00 66.00 220 ASP A O 1
ATOM 1779 N N . VAL A 1 221 ? 18.319 2.420 -27.271 1.00 66.81 221 VAL A N 1
ATOM 1780 C CA . VAL A 1 221 ? 18.347 1.067 -26.679 1.00 66.81 221 VAL A CA 1
ATOM 1781 C C . VAL A 1 221 ? 16.958 0.558 -26.277 1.00 66.81 221 VAL A C 1
ATOM 1783 O O . VAL A 1 221 ? 16.855 -0.396 -25.515 1.00 66.81 221 VAL A O 1
ATOM 1786 N N . GLU A 1 222 ? 15.886 1.195 -26.755 1.00 83.25 222 GLU A N 1
ATOM 1787 C CA . GLU A 1 222 ? 14.505 0.843 -26.395 1.00 83.25 222 GLU A CA 1
ATOM 1788 C C . GLU A 1 222 ? 14.127 -0.569 -26.856 1.00 83.25 222 GLU A C 1
ATOM 1790 O O . GLU A 1 222 ? 13.578 -1.342 -26.072 1.00 83.25 222 GLU A O 1
ATOM 1795 N N . TYR A 1 223 ? 14.498 -0.930 -28.089 1.00 94.25 223 TYR A N 1
ATOM 1796 C CA . TYR A 1 223 ? 14.305 -2.275 -28.620 1.00 94.25 223 TYR A CA 1
ATOM 1797 C C . TYR A 1 223 ? 15.625 -2.930 -28.986 1.00 94.25 223 TYR A C 1
ATOM 1799 O O . TYR A 1 223 ? 16.526 -2.332 -29.579 1.00 94.25 223 TYR A O 1
ATOM 1807 N N . LEU A 1 224 ? 15.703 -4.207 -28.650 1.00 95.12 224 LEU A N 1
ATOM 1808 C CA . LEU A 1 224 ? 16.898 -5.021 -28.713 1.00 95.12 224 LEU A CA 1
ATOM 1809 C C . LEU A 1 224 ? 16.586 -6.328 -29.445 1.00 95.12 224 LEU A C 1
ATOM 1811 O O . LEU A 1 224 ? 15.443 -6.788 -29.461 1.00 95.12 224 LEU A O 1
ATOM 1815 N N . ILE A 1 225 ? 17.597 -6.949 -30.041 1.00 95.44 225 ILE A N 1
ATOM 1816 C CA . ILE A 1 225 ? 17.461 -8.243 -30.717 1.00 95.44 225 ILE A CA 1
ATOM 1817 C C . ILE A 1 225 ? 18.637 -9.159 -30.377 1.00 95.44 225 ILE A C 1
ATOM 1819 O O . ILE A 1 225 ? 19.760 -8.677 -30.227 1.00 95.44 225 ILE A O 1
ATOM 1823 N N . ASN A 1 226 ? 18.385 -10.465 -30.251 1.00 94.88 226 ASN A N 1
ATOM 1824 C CA . ASN A 1 226 ? 19.435 -11.479 -30.089 1.00 94.88 226 ASN A CA 1
ATOM 1825 C C . ASN A 1 226 ? 19.791 -12.161 -31.428 1.00 94.88 226 ASN A C 1
ATOM 1827 O O . ASN A 1 226 ? 19.150 -11.922 -32.455 1.00 94.88 226 ASN A O 1
ATOM 1831 N N . GLU A 1 227 ? 20.795 -13.042 -31.423 1.00 93.44 227 GLU A N 1
ATOM 1832 C CA . GLU A 1 227 ? 21.259 -13.763 -32.622 1.00 93.44 227 GLU A CA 1
ATOM 1833 C C . GLU A 1 227 ? 20.164 -14.630 -33.281 1.00 93.44 227 GLU A C 1
ATOM 1835 O O . GLU A 1 227 ? 20.112 -14.741 -34.507 1.00 93.44 227 GLU A O 1
ATOM 1840 N N . ASP A 1 228 ? 19.230 -15.169 -32.489 1.00 92.62 228 ASP A N 1
ATOM 1841 C CA . ASP A 1 228 ? 18.087 -15.958 -32.978 1.00 92.62 228 ASP A CA 1
ATOM 1842 C C . ASP A 1 228 ? 16.969 -15.100 -33.601 1.00 92.62 228 ASP A C 1
ATOM 1844 O O . ASP A 1 228 ? 15.992 -15.628 -34.141 1.00 92.62 228 ASP A O 1
ATOM 1848 N N . GLY A 1 229 ? 17.085 -13.772 -33.522 1.00 92.81 229 GLY A N 1
ATOM 1849 C CA . GLY A 1 229 ? 16.084 -12.827 -34.005 1.00 92.81 229 GLY A CA 1
ATOM 1850 C C . GLY A 1 229 ? 14.921 -12.589 -33.038 1.00 92.81 229 GLY A C 1
ATOM 1851 O O . GLY A 1 229 ? 13.894 -12.043 -33.446 1.00 92.81 229 GLY A O 1
ATOM 1852 N N . ASN A 1 230 ? 15.054 -12.992 -31.771 1.00 95.25 230 ASN A N 1
ATOM 1853 C CA . ASN A 1 230 ? 14.086 -12.662 -30.729 1.00 95.25 230 ASN A CA 1
ATOM 1854 C C . ASN A 1 230 ? 14.201 -11.182 -30.377 1.00 95.25 230 ASN A C 1
ATOM 1856 O O . ASN A 1 230 ? 15.305 -10.682 -30.174 1.00 95.25 230 ASN A O 1
ATOM 1860 N N . VAL A 1 231 ? 13.060 -10.502 -30.288 1.00 95.50 231 VAL A N 1
ATOM 1861 C CA . VAL A 1 231 ? 12.991 -9.072 -29.974 1.00 95.50 231 VAL A CA 1
ATOM 1862 C C . VAL A 1 231 ? 12.720 -8.881 -28.488 1.00 95.50 231 VAL A C 1
ATOM 1864 O O . VAL A 1 231 ? 11.930 -9.617 -27.891 1.00 95.50 231 VAL A O 1
ATOM 1867 N N . TYR A 1 232 ? 13.358 -7.873 -27.910 1.00 95.00 232 TYR A N 1
ATOM 1868 C CA . TYR A 1 232 ? 13.230 -7.495 -26.514 1.00 95.00 232 TYR A CA 1
ATOM 1869 C C . TYR A 1 232 ? 12.987 -5.990 -26.393 1.00 95.00 232 TYR A C 1
ATOM 1871 O O . TYR A 1 232 ? 13.437 -5.218 -27.238 1.00 95.00 232 TYR A O 1
ATOM 1879 N N . GLU A 1 233 ? 12.294 -5.584 -25.337 1.00 94.06 233 GLU A N 1
ATOM 1880 C CA . GLU A 1 233 ? 12.116 -4.189 -24.925 1.00 94.06 233 GLU A CA 1
ATOM 1881 C C . GLU A 1 233 ? 12.919 -3.941 -23.645 1.00 94.06 233 GLU A C 1
ATOM 1883 O O . GLU A 1 233 ? 12.891 -4.770 -22.731 1.00 94.06 233 GLU A O 1
ATOM 1888 N N . TYR A 1 234 ? 13.651 -2.831 -23.574 1.00 91.25 234 TYR A N 1
ATOM 1889 C CA . TYR A 1 234 ? 14.429 -2.474 -22.390 1.00 91.25 234 TYR A CA 1
ATOM 1890 C C . TYR A 1 234 ? 13.577 -1.718 -21.363 1.00 91.25 234 TYR A C 1
ATOM 1892 O O . TYR A 1 234 ? 13.079 -0.623 -21.630 1.00 91.25 234 TYR A O 1
ATOM 1900 N N . ASP A 1 235 ? 13.454 -2.257 -20.151 1.00 86.25 235 ASP A N 1
ATOM 1901 C CA . ASP A 1 235 ? 12.791 -1.583 -19.036 1.00 86.25 235 ASP A CA 1
ATOM 1902 C C . ASP A 1 235 ? 13.818 -0.770 -18.236 1.00 86.25 235 ASP A C 1
ATOM 1904 O O . ASP A 1 235 ? 14.532 -1.288 -17.382 1.00 86.25 235 ASP A O 1
ATOM 1908 N N . TYR A 1 236 ? 13.851 0.546 -18.457 1.00 80.38 236 TYR A N 1
ATOM 1909 C CA . TYR A 1 236 ? 14.740 1.468 -17.735 1.00 80.38 236 TYR A CA 1
ATOM 1910 C C . TYR A 1 236 ? 14.507 1.526 -16.216 1.00 80.38 236 TYR A C 1
ATOM 1912 O O . TYR A 1 236 ? 15.375 1.986 -15.476 1.00 80.38 236 TYR A O 1
ATOM 1920 N N . SER A 1 237 ? 13.331 1.124 -15.729 1.00 74.25 237 SER A N 1
ATOM 1921 C CA . SER A 1 237 ? 13.052 1.062 -14.288 1.00 74.25 237 SER A CA 1
ATOM 1922 C C . SER A 1 237 ? 13.649 -0.189 -13.656 1.00 74.25 237 SER A C 1
ATOM 1924 O O . SER A 1 237 ? 13.976 -0.170 -12.467 1.00 74.25 237 SER A O 1
ATOM 1926 N N . LEU A 1 238 ? 13.738 -1.266 -14.436 1.00 72.00 238 LEU A N 1
ATOM 1927 C CA . LEU A 1 238 ? 14.283 -2.555 -14.039 1.00 72.00 238 LEU A CA 1
ATOM 1928 C C . LEU A 1 238 ? 15.676 -2.813 -14.620 1.00 72.00 238 LEU A C 1
ATOM 1930 O O . LEU A 1 238 ? 16.142 -3.920 -14.454 1.00 72.00 238 LEU A O 1
ATOM 1934 N N . ASP A 1 239 ? 16.307 -1.866 -15.312 1.00 81.31 239 ASP A N 1
ATOM 1935 C CA . ASP A 1 239 ? 17.647 -1.987 -15.919 1.00 81.31 239 ASP A CA 1
ATOM 1936 C C . ASP A 1 239 ? 17.923 -3.334 -16.631 1.00 81.31 239 ASP A C 1
ATOM 1938 O O . ASP A 1 239 ? 19.024 -3.878 -16.582 1.00 81.31 239 ASP A O 1
ATOM 1942 N N . CYS A 1 240 ? 16.899 -3.894 -17.279 1.00 86.06 240 CYS A N 1
ATOM 1943 C CA . CYS A 1 240 ? 16.940 -5.203 -17.928 1.00 86.06 240 CYS A CA 1
ATOM 1944 C C . CYS A 1 240 ? 15.998 -5.244 -19.134 1.00 86.06 240 CYS A C 1
ATOM 1946 O O . CYS A 1 240 ? 15.165 -4.358 -19.328 1.00 86.06 240 CYS A O 1
ATOM 1948 N N . ALA A 1 241 ? 16.117 -6.288 -19.949 1.00 90.88 241 ALA A N 1
ATOM 1949 C CA . ALA A 1 241 ? 15.303 -6.479 -21.138 1.00 90.88 241 ALA A CA 1
ATOM 1950 C C . ALA A 1 241 ? 14.207 -7.538 -20.931 1.00 90.88 241 ALA A C 1
ATOM 1952 O O . ALA A 1 241 ? 14.384 -8.545 -20.243 1.00 90.88 241 ALA A O 1
ATOM 1953 N N . MET A 1 242 ? 13.056 -7.323 -21.558 1.00 91.56 242 MET A N 1
ATOM 1954 C CA . MET A 1 242 ? 11.914 -8.233 -21.544 1.00 91.56 242 MET A CA 1
ATOM 1955 C C . MET A 1 242 ? 11.642 -8.734 -22.953 1.00 91.56 242 MET A C 1
ATOM 1957 O O . MET A 1 242 ? 11.540 -7.941 -23.887 1.00 91.56 242 MET A O 1
ATOM 1961 N N . ARG A 1 243 ? 11.511 -10.052 -23.127 1.00 92.38 243 ARG A N 1
ATOM 1962 C CA . ARG A 1 243 ? 11.213 -10.623 -24.444 1.00 92.38 243 ARG A CA 1
ATOM 1963 C C . ARG A 1 243 ? 9.805 -10.235 -24.886 1.00 92.38 243 ARG A C 1
ATOM 1965 O O . ARG A 1 243 ? 8.844 -10.408 -24.140 1.00 92.38 243 ARG A O 1
ATOM 1972 N N . LEU A 1 244 ? 9.687 -9.787 -26.130 1.00 92.06 244 LEU A N 1
ATOM 1973 C CA . LEU A 1 244 ? 8.410 -9.552 -26.787 1.00 92.06 244 LEU A CA 1
ATOM 1974 C C . LEU A 1 244 ? 8.025 -10.783 -27.610 1.00 92.06 244 LEU A C 1
ATOM 1976 O O . LEU A 1 244 ? 8.627 -11.091 -28.643 1.00 92.06 244 LEU A O 1
ATOM 1980 N N . ASP A 1 245 ? 7.001 -11.500 -27.156 1.00 88.31 245 ASP A N 1
ATOM 1981 C CA . ASP A 1 245 ? 6.509 -12.685 -27.853 1.00 88.31 245 ASP A CA 1
ATOM 1982 C C . ASP A 1 245 ? 6.002 -12.333 -29.256 1.00 88.31 245 ASP A C 1
ATOM 1984 O O . ASP A 1 245 ? 5.153 -11.463 -29.428 1.00 88.31 245 ASP A O 1
ATOM 1988 N N . ASN A 1 246 ? 6.483 -13.060 -30.267 1.00 90.06 246 ASN A N 1
ATOM 1989 C CA . ASN A 1 246 ? 6.105 -12.914 -31.681 1.00 90.06 246 ASN A CA 1
ATOM 1990 C C . ASN A 1 246 ? 6.392 -11.546 -32.327 1.00 90.06 246 ASN A C 1
ATOM 1992 O O . ASN A 1 246 ? 5.977 -11.333 -33.470 1.00 90.06 246 ASN A O 1
ATOM 1996 N N . ALA A 1 247 ? 7.121 -10.654 -31.658 1.00 95.06 247 ALA A N 1
ATOM 1997 C CA . ALA A 1 247 ? 7.568 -9.409 -32.265 1.00 95.06 247 ALA A CA 1
ATOM 1998 C C . ALA A 1 247 ? 8.664 -9.656 -33.317 1.00 95.06 247 ALA A C 1
ATOM 2000 O O . ALA A 1 247 ? 9.393 -10.652 -33.275 1.00 95.06 247 ALA A O 1
ATOM 2001 N N . ARG A 1 248 ? 8.769 -8.751 -34.293 1.00 95.94 248 ARG A N 1
ATOM 2002 C CA . ARG A 1 248 ? 9.758 -8.816 -35.381 1.00 95.94 248 ARG A CA 1
ATOM 2003 C C . ARG A 1 248 ? 10.389 -7.458 -35.619 1.00 95.94 248 ARG A C 1
ATOM 2005 O O . ARG A 1 248 ? 9.670 -6.478 -35.768 1.00 95.94 248 ARG A O 1
ATOM 2012 N N . ALA A 1 249 ? 11.709 -7.423 -35.738 1.00 96.00 249 ALA A N 1
ATOM 2013 C CA . ALA A 1 249 ? 12.450 -6.206 -36.034 1.00 96.00 249 ALA A CA 1
ATOM 2014 C C . ALA A 1 249 ? 12.742 -6.061 -37.534 1.00 96.00 249 ALA A C 1
ATOM 2016 O O . ALA A 1 249 ? 13.007 -7.042 -38.238 1.00 96.00 249 ALA A O 1
ATOM 2017 N N . TYR A 1 250 ? 12.741 -4.821 -38.013 1.00 95.69 250 TYR A N 1
ATOM 2018 C CA . TYR A 1 250 ? 13.060 -4.441 -39.385 1.00 95.69 250 TYR A CA 1
ATOM 2019 C C . TYR A 1 250 ? 13.953 -3.204 -39.389 1.00 95.69 250 TYR A C 1
ATOM 2021 O O . TYR A 1 250 ? 13.829 -2.333 -38.534 1.00 95.69 250 TYR A O 1
ATOM 2029 N N . ASN A 1 251 ? 14.832 -3.102 -40.381 1.00 93.31 251 ASN A N 1
ATOM 2030 C CA . ASN A 1 251 ? 15.578 -1.870 -40.617 1.00 93.31 251 ASN A CA 1
ATOM 2031 C C . ASN A 1 251 ? 14.715 -0.825 -41.348 1.00 93.31 251 ASN A C 1
ATOM 2033 O O . ASN A 1 251 ? 13.627 -1.118 -41.852 1.00 93.31 251 ASN A O 1
ATOM 2037 N N . HIS A 1 252 ? 15.240 0.392 -41.498 1.00 91.12 252 HIS A N 1
ATOM 2038 C CA . HIS A 1 252 ? 14.555 1.494 -42.191 1.00 91.12 252 HIS A CA 1
ATOM 2039 C C . HIS A 1 252 ? 14.201 1.219 -43.669 1.00 91.12 252 HIS A C 1
ATOM 2041 O O . HIS A 1 252 ? 13.406 1.949 -44.257 1.00 91.12 252 HIS A O 1
ATOM 2047 N N . TYR A 1 253 ? 14.756 0.166 -44.280 1.00 91.94 253 TYR A N 1
ATOM 2048 C CA . TYR A 1 253 ? 14.441 -0.261 -45.649 1.00 91.94 253 TYR A CA 1
ATOM 2049 C C . TYR A 1 253 ? 13.333 -1.325 -45.710 1.00 91.94 253 TYR A C 1
ATOM 2051 O O . TYR A 1 253 ? 13.015 -1.818 -46.791 1.00 91.94 253 TYR A O 1
ATOM 2059 N N . GLY A 1 254 ? 12.754 -1.705 -44.565 1.00 91.75 254 GLY A N 1
ATOM 2060 C CA . GLY A 1 254 ? 11.718 -2.734 -44.468 1.00 91.75 254 GLY A CA 1
ATOM 2061 C C . GLY A 1 254 ? 12.234 -4.162 -44.645 1.00 91.75 254 GLY A C 1
ATOM 2062 O O . GLY A 1 254 ? 11.447 -5.074 -44.891 1.00 91.75 254 GLY A O 1
ATOM 2063 N N . MET A 1 255 ? 13.546 -4.377 -44.529 1.00 94.50 255 MET A N 1
ATOM 2064 C CA . MET A 1 255 ? 14.123 -5.720 -44.491 1.00 94.50 255 MET A CA 1
ATOM 2065 C C . MET A 1 255 ? 14.197 -6.211 -43.042 1.00 94.50 255 MET A C 1
ATOM 2067 O O . MET A 1 255 ? 14.430 -5.384 -42.159 1.00 94.50 255 MET A O 1
ATOM 2071 N N . PRO A 1 256 ? 14.047 -7.526 -42.782 1.00 95.44 256 PRO A N 1
ATOM 2072 C CA . PRO A 1 256 ? 14.239 -8.079 -41.445 1.00 95.44 256 PRO A CA 1
ATOM 2073 C C . PRO A 1 256 ? 15.573 -7.624 -40.856 1.00 95.44 256 PRO A C 1
ATOM 2075 O O . PRO A 1 256 ? 16.617 -7.747 -41.510 1.00 95.44 256 PRO A O 1
ATOM 2078 N N . PHE A 1 257 ? 15.520 -7.068 -39.650 1.00 94.12 257 PHE A N 1
ATOM 2079 C CA . PHE A 1 257 ? 16.705 -6.612 -38.944 1.00 94.12 257 PHE A CA 1
ATOM 2080 C C . PHE A 1 257 ? 17.543 -7.827 -38.544 1.00 94.12 257 PHE A C 1
ATOM 2082 O O . PHE A 1 257 ? 17.002 -8.884 -38.214 1.00 94.12 257 PHE A O 1
ATOM 2089 N N . ARG A 1 258 ? 18.865 -7.698 -38.622 1.00 92.69 258 ARG A N 1
ATOM 2090 C CA . ARG A 1 258 ? 19.799 -8.769 -38.276 1.00 92.69 258 ARG A CA 1
ATOM 2091 C C . ARG A 1 258 ? 20.636 -8.327 -37.097 1.00 92.69 258 ARG A C 1
ATOM 2093 O O . ARG A 1 258 ? 21.039 -7.171 -37.051 1.00 92.69 258 ARG A O 1
ATOM 2100 N N . PHE A 1 259 ? 20.895 -9.269 -36.204 1.00 93.75 259 PHE A N 1
ATOM 2101 C CA . PHE A 1 259 ? 21.814 -9.081 -35.099 1.00 93.75 259 PHE A CA 1
ATOM 2102 C C . PHE A 1 259 ? 23.185 -8.597 -35.596 1.00 93.75 259 PHE A C 1
ATOM 2104 O O . PHE A 1 259 ? 23.714 -9.134 -36.575 1.00 93.75 259 PHE A O 1
ATOM 2111 N N . ASP A 1 260 ? 23.732 -7.589 -34.923 1.00 91.69 260 ASP A N 1
ATOM 2112 C CA . ASP A 1 260 ? 25.062 -7.041 -35.169 1.00 91.69 260 ASP A CA 1
ATOM 2113 C C . ASP A 1 260 ? 25.945 -7.255 -33.936 1.00 91.69 260 ASP A C 1
ATOM 2115 O O . ASP A 1 260 ? 25.753 -6.648 -32.884 1.00 91.69 260 ASP A O 1
ATOM 2119 N N . GLU A 1 261 ? 26.946 -8.119 -34.085 1.00 88.12 261 GLU A N 1
ATOM 2120 C CA . GLU A 1 261 ? 27.870 -8.486 -33.011 1.00 88.12 261 GLU A CA 1
ATOM 2121 C C . GLU A 1 261 ? 28.718 -7.309 -32.506 1.00 88.12 261 GLU A C 1
ATOM 2123 O O . GLU A 1 261 ? 29.156 -7.321 -31.357 1.00 88.12 261 GLU A O 1
ATOM 2128 N N . TYR A 1 262 ? 28.951 -6.283 -33.334 1.00 88.38 262 TYR A N 1
ATOM 2129 C CA . TYR A 1 262 ? 29.808 -5.151 -32.971 1.00 88.38 262 TYR A CA 1
ATOM 2130 C C . TYR A 1 262 ? 29.105 -4.121 -32.085 1.00 88.38 262 TYR A C 1
ATOM 2132 O O . TYR A 1 262 ? 29.774 -3.423 -31.320 1.00 88.38 262 TYR A O 1
ATOM 2140 N N . SER A 1 263 ? 27.779 -4.020 -32.185 1.00 88.88 263 SER A N 1
ATOM 2141 C CA . SER A 1 263 ? 26.943 -3.157 -31.343 1.00 88.88 263 SER A CA 1
ATOM 2142 C C . SER A 1 263 ? 26.281 -3.906 -30.185 1.00 88.88 263 SER A C 1
ATOM 2144 O O . SER A 1 263 ? 25.662 -3.278 -29.325 1.00 88.88 263 SER A O 1
ATOM 2146 N N . ALA A 1 264 ? 26.426 -5.233 -30.135 1.00 91.12 264 ALA A N 1
ATOM 2147 C CA . ALA A 1 264 ? 25.848 -6.053 -29.088 1.00 91.12 264 ALA A CA 1
ATOM 2148 C C . ALA A 1 264 ? 26.514 -5.832 -27.722 1.00 91.12 264 ALA A C 1
ATOM 2150 O O . ALA A 1 264 ? 27.736 -5.708 -27.598 1.00 91.12 264 ALA A O 1
ATOM 2151 N N . CYS A 1 265 ? 25.703 -5.860 -26.670 1.00 88.75 265 CYS A N 1
ATOM 2152 C CA . CYS A 1 265 ? 26.159 -5.871 -25.291 1.00 88.75 265 CYS A CA 1
ATOM 2153 C C . CYS A 1 265 ? 25.461 -6.967 -24.479 1.00 88.75 265 CYS A C 1
ATOM 2155 O O . CYS A 1 265 ? 24.427 -7.519 -24.850 1.00 88.75 265 CYS A O 1
ATOM 2157 N N . CYS A 1 266 ? 26.103 -7.312 -23.370 1.00 88.31 266 CYS A N 1
ATOM 2158 C CA . CYS A 1 266 ? 25.624 -8.286 -22.406 1.00 88.31 266 CYS A CA 1
ATOM 2159 C C . CYS A 1 266 ? 24.511 -7.640 -21.568 1.00 88.31 266 CYS A C 1
ATOM 2161 O O . CYS A 1 266 ? 24.796 -6.699 -20.823 1.00 88.31 266 CYS A O 1
ATOM 2163 N N . ILE A 1 267 ? 23.271 -8.112 -21.709 1.00 86.88 267 ILE A N 1
ATOM 2164 C CA . ILE A 1 267 ? 22.089 -7.550 -21.042 1.00 86.88 267 ILE A CA 1
ATOM 2165 C C . ILE A 1 267 ? 21.371 -8.649 -20.252 1.00 86.88 267 ILE A C 1
ATOM 2167 O O . ILE A 1 267 ? 21.232 -9.784 -20.710 1.00 86.88 267 ILE A O 1
ATOM 2171 N N . GLU A 1 268 ? 20.913 -8.308 -19.049 1.00 86.38 268 GLU A N 1
ATOM 2172 C CA . GLU A 1 268 ? 20.062 -9.180 -18.240 1.00 86.38 268 GLU A CA 1
ATOM 2173 C C . GLU A 1 268 ? 18.650 -9.228 -18.829 1.00 86.38 268 GLU A C 1
ATOM 2175 O O . GLU A 1 268 ? 18.057 -8.190 -19.121 1.00 86.38 268 GLU A O 1
ATOM 2180 N N . VAL A 1 269 ? 18.098 -10.429 -18.995 1.00 85.88 269 VAL A N 1
ATOM 2181 C CA . VAL A 1 269 ? 16.780 -10.642 -19.602 1.00 85.88 269 VAL A CA 1
ATOM 2182 C C . VAL A 1 269 ? 15.844 -11.364 -18.647 1.00 85.88 269 VAL A C 1
ATOM 2184 O O . VAL A 1 269 ? 16.160 -12.453 -18.173 1.00 85.88 269 VAL A O 1
ATOM 2187 N N . ILE A 1 270 ? 14.674 -10.780 -18.390 1.00 80.06 270 ILE A N 1
ATOM 2188 C CA . ILE A 1 270 ? 13.617 -11.391 -17.575 1.00 80.06 270 ILE A CA 1
ATOM 2189 C C . ILE A 1 270 ? 12.997 -12.588 -18.317 1.00 80.06 270 ILE A C 1
ATOM 2191 O O . ILE A 1 270 ? 12.519 -12.429 -19.442 1.00 80.06 270 ILE A O 1
ATOM 2195 N N . ARG A 1 271 ? 12.949 -13.759 -17.663 1.00 61.72 271 ARG A N 1
ATOM 2196 C CA . ARG A 1 271 ? 12.125 -14.913 -18.080 1.00 61.72 271 ARG A CA 1
ATOM 2197 C C . ARG A 1 271 ? 10.625 -14.711 -17.909 1.00 61.72 271 ARG A C 1
ATOM 2199 O O . ARG A 1 271 ? 10.212 -14.158 -16.863 1.00 61.72 271 ARG A O 1
#

Sequence (271 aa):
MCIIVAKRSGIPMPDRTILYTCFENNPDGAGVMWNESNKVHIRKGFMTWLDFENSMNTLSNRIDLTETSLVMHFRITTHGETNPHNCHPFPISGKIHHLKQLSFKTNVGVCHNGVIPIKCIPKLSDTQTYIVKRLSTFKKGFYKNKACMNQIEHEIQSKMCFLDNSGKLFFIGDFIKDNGIFYSNYSYKSYFDFGYDIEWLCPVEGYIIDSDGLLHESCDVEYLINEDGNVYEYDYSLDCAMRLDNARAYNHYGMPFRFDEYSACCIEVIR

Mean predicted aligned error: 11.63 Å

Foldseek 3Di:
DKKKKWAFAQFDDPDPLLVVLNCVVQQLWKKKWKADPLKIKIAIFHNHPVSVVVVVVVVVVPDPPNRITMMMMRHHPPDDDSTGLQHDWAELDLDLVRSRDRIDIHQKIKDWDDAFPDDDDPPHGRVSRCSNVPRNPDDPPLLVPPVSLVVVLVRRVGKMWMAGNVRDIGIHDDWDQDSNMTMRDDSSQHLVNQVKDKFWKAFFQAWKQAPVRDIDGGDDRQWIAGQVQFIWGQDPVSQATETGPPMFGDHNVRHGDHDDNVRIDTGIYGD

pLDDT: mean 92.81, std 9.31, range [44.59, 98.88]

Solvent-accessible surface area (backbone atoms only — not comparable to full-atom values): 14333 Å² total; per-residue (Å²): 127,38,41,42,42,38,37,42,50,78,35,74,72,78,53,70,66,43,56,46,31,30,33,70,77,10,57,53,11,26,17,35,31,35,34,56,92,71,21,18,40,34,41,33,31,25,64,44,70,66,56,42,50,54,51,49,54,56,45,53,76,72,44,66,56,34,71,27,18,35,37,38,30,21,29,45,70,85,69,71,73,79,43,45,46,69,29,36,47,33,55,70,40,65,51,69,69,66,47,47,48,46,62,50,78,34,61,36,34,38,40,76,37,75,69,49,89,58,90,53,48,90,99,44,40,43,67,57,30,43,26,39,78,44,60,41,72,53,63,90,69,41,83,76,36,65,70,55,43,52,51,48,32,72,64,34,75,37,34,36,43,36,40,32,22,87,37,51,77,42,75,33,62,79,60,51,74,54,94,79,30,33,25,59,59,74,67,41,54,46,77,82,70,34,60,64,48,80,42,61,31,14,57,41,75,26,30,35,30,42,68,88,67,50,77,43,78,39,61,73,66,43,28,31,26,25,83,88,54,52,26,26,39,48,38,81,91,70,75,30,29,37,71,42,72,79,25,44,47,22,29,85,85,73,45,76,50,72,63,45,81,88,68,38,42,86,40,48,28,50,104

Nearest PDB structures (foldseek):
  3ooj-assembly1_B  TM=5.133E-01  e=1.511E-05  Escherichia coli
  1xfg-assembly1_A  TM=4.563E-01  e=5.639E-06  Escherichia coli
  3ooj-assembly1_D  TM=4.787E-01  e=2.699E-05  Escherichia coli
  3ooj-assembly1_F  TM=5.200E-01  e=3.887E-04  Escherichia coli
  2j6h-assembly1_B  TM=4.202E-01  e=1.629E-04  Escherichia coli

Radius of gyration: 22.11 Å; Cα contacts (8 Å, |Δi|>4): 640; chains: 1; bounding box: 50×40×66 Å